Protein AF-A0AA87NTA6-F1 (afdb_monomer)

Solvent-accessible surface area (backbone atoms only — not comparable to full-atom values): 19425 Å² total; per-residue (Å²): 144,85,89,86,82,80,75,85,77,64,74,74,76,73,69,77,68,58,51,73,39,46,35,28,42,82,47,56,78,58,39,45,41,76,38,95,90,41,70,60,67,24,31,75,66,28,27,63,64,88,40,59,86,39,27,17,30,27,53,59,49,90,60,101,44,49,41,44,44,36,43,32,38,84,51,76,46,65,37,34,33,38,37,36,28,56,12,41,68,42,88,90,43,30,64,33,20,23,26,55,28,27,40,36,41,35,30,15,42,88,87,68,48,81,75,51,72,54,75,48,76,50,68,101,52,99,54,72,44,79,49,68,49,99,54,78,42,75,25,18,26,43,36,44,32,34,74,40,66,43,78,46,74,75,42,64,31,40,28,33,7,37,53,46,52,22,41,95,89,42,61,43,43,69,41,85,44,56,48,90,48,77,23,35,36,39,44,43,62,48,101,85,69,46,72,39,34,37,39,37,35,41,89,90,48,77,45,58,25,45,41,47,79,56,89,69,25,43,37,25,33,31,72,48,68,47,100,83,72,46,80,44,78,42,83,43,32,42,40,38,64,56,100,60,32,41,36,39,38,44,81,68,32,41,36,38,40,31,48,62,86,91,41,67,43,34,38,38,38,32,42,79,86,71,51,77,44,77,49,46,46,43,68,53,96,91,35,76,38,31,45,84,53,31,40,46,46,66,54,99,87,39,80,31,34,35,49,51,62,62,85,36,60,62,89,94,43,46,73,56,49,54,53,45,38,41,45,31,29,28,32,34,52,40,64,48,99,82,75,44,71,36,33,36,41,26,63,40,83,74,35,43,67,86,69,135

Foldseek 3Di:
DPDDDPPVPPDPPPVPPQAAWEFQDKDKPAAWDQDPVDRCQQPPVLQQPPDLQGKHKGFQDPDQFSIKIKTATQAKDKFFKKWWQWANLDPVGRQQEWGFQKKKKFAAAPVRDTDDMDMDGDDSDRDIDIDGDPDIGIHRMIMITRRDIDDHPHGRMTITRYMWTHDPRGTHNYDYAHHFDQFKKFFDADPVRHTQWMWTGFDPDIFIFGWDDDPQKIFTWTWDQDPVRDIDIDRAWIWGDDPAWIWIHGHQKIKTFGDDVPDRAKMWIQANVRDIAMKGWDDDPNDTAAIPFWGWDDDPNAGFWIDGDADRHDPDCRVNSVVNCQAAFTKGFDADPVRDTRMMGGNHNRYDHPPD

Nearest PDB structures (foldseek):
  2j1a-assembly1_A  TM=7.977E-01  e=9.518E-07  Clostridium perfringens ATCC 13124
  2v72-assembly1_A  TM=7.921E-01  e=8.283E-05  Clostridium perfringens
  2xqx-assembly2_B  TM=7.133E-01  e=2.109E-04  Streptococcus pneumoniae TIGR4
  3hnm-assembly4_D  TM=6.883E-01  e=1.171E-03  Bacteroides thetaiotaomicron
  4bxs-assembly1_V  TM=4.085E-01  e=4.842E-04  Pseudonaja textilis

InterPro domains:
  IPR057561 NAD glycohydrolase, translocation F5/8 type C domain [NF047619] (33-163)
  IPR057561 NAD glycohydrolase, translocation F5/8 type C domain [PF25302] (29-164)

Organism: NCBI:txid1125700

Mean predicted aligned error: 7.67 Å

Structure (mmCIF, N/CA/C/O backbone):
data_AF-A0AA87NTA6-F1
#
_entry.id   AF-A0AA87NTA6-F1
#
loop_
_atom_site.group_PDB
_atom_site.id
_atom_site.type_symbol
_atom_site.label_atom_id
_atom_site.label_alt_id
_atom_site.label_comp_id
_atom_site.label_asym_id
_atom_site.label_entity_id
_atom_site.label_seq_id
_atom_site.pdbx_PDB_ins_code
_atom_site.Cartn_x
_atom_site.Cartn_y
_atom_site.Cartn_z
_atom_site.occupancy
_atom_site.B_iso_or_equiv
_atom_site.auth_seq_id
_atom_site.auth_comp_id
_atom_site.auth_asym_id
_atom_site.auth_atom_id
_atom_site.pdbx_PDB_model_num
ATOM 1 N N . MET A 1 1 ? -40.635 42.545 -18.315 1.00 42.84 1 MET A N 1
ATOM 2 C CA . MET A 1 1 ? -39.735 42.313 -17.159 1.00 42.84 1 MET A CA 1
ATOM 3 C C . MET A 1 1 ? -39.716 40.833 -16.756 1.00 42.84 1 MET A C 1
ATOM 5 O O . MET A 1 1 ? -40.227 40.465 -15.711 1.00 42.84 1 MET A O 1
ATOM 9 N N . LYS A 1 2 ? -39.154 39.962 -17.600 1.00 46.53 2 LYS A N 1
ATOM 10 C CA . LYS A 1 2 ? -38.925 38.532 -17.319 1.00 46.53 2 LYS A CA 1
ATOM 11 C C . LYS A 1 2 ? -37.712 38.113 -18.143 1.00 46.53 2 LYS A C 1
ATOM 13 O O . LYS A 1 2 ? -37.913 37.745 -19.292 1.00 46.53 2 LYS A O 1
ATOM 18 N N . LYS A 1 3 ? -36.484 38.305 -17.640 1.00 46.84 3 LYS A N 1
ATOM 19 C CA . LYS A 1 3 ? -35.248 37.781 -18.272 1.00 46.84 3 LYS A CA 1
ATOM 20 C C . LYS A 1 3 ? -33.953 38.011 -17.469 1.00 46.84 3 LYS A C 1
ATOM 22 O O . LYS A 1 3 ? -32.895 38.120 -18.070 1.00 46.84 3 LYS A O 1
ATOM 27 N N . LEU A 1 4 ? -34.002 38.087 -16.134 1.00 45.56 4 LEU A N 1
ATOM 28 C CA . LEU A 1 4 ? -32.790 38.382 -15.347 1.00 45.56 4 LEU A CA 1
ATOM 29 C C . LEU A 1 4 ? -32.563 37.506 -14.104 1.00 45.56 4 LEU A C 1
ATOM 31 O O . LEU A 1 4 ? -31.854 37.920 -13.199 1.00 45.56 4 LEU A O 1
ATOM 35 N N . LEU A 1 5 ? -33.139 36.298 -14.049 1.00 44.44 5 LEU A N 1
ATOM 36 C CA . LEU A 1 5 ? -32.991 35.408 -12.884 1.00 44.44 5 LEU A CA 1
ATOM 37 C C . LEU A 1 5 ? -32.515 33.982 -13.218 1.00 44.44 5 LEU A C 1
ATOM 39 O O . LEU A 1 5 ? -32.690 33.082 -12.408 1.00 44.44 5 LEU A O 1
ATOM 43 N N . LEU A 1 6 ? -31.930 33.761 -14.403 1.00 42.09 6 LEU A N 1
ATOM 44 C CA . LEU A 1 6 ? -31.496 32.425 -14.852 1.00 42.09 6 LEU A CA 1
ATOM 45 C C . LEU A 1 6 ? -29.975 32.286 -15.058 1.00 42.09 6 LEU A C 1
ATOM 47 O O . LEU A 1 6 ? -29.532 31.319 -15.660 1.00 42.09 6 LEU A O 1
ATOM 51 N N . TYR A 1 7 ? -29.175 33.234 -14.560 1.00 46.41 7 TYR A N 1
ATOM 52 C CA . TYR A 1 7 ? -27.705 33.179 -14.648 1.00 46.41 7 TYR A CA 1
ATOM 53 C C . TYR A 1 7 ? -26.999 32.935 -13.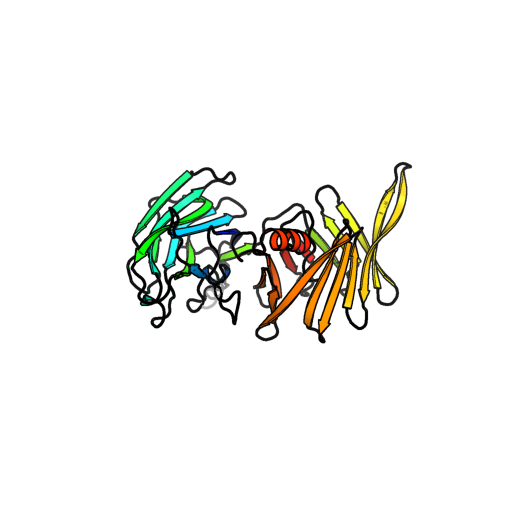303 1.00 46.41 7 TYR A C 1
ATOM 55 O O . TYR A 1 7 ? -25.785 32.789 -13.281 1.00 46.41 7 TYR A O 1
ATOM 63 N N . PHE A 1 8 ? -27.740 32.814 -12.195 1.00 42.91 8 PHE A N 1
ATOM 64 C CA . PHE A 1 8 ? -27.176 32.490 -10.872 1.00 42.91 8 PHE A CA 1
ATOM 65 C C . PHE A 1 8 ? -27.188 30.985 -10.533 1.00 42.91 8 PHE A C 1
ATOM 67 O O . PHE A 1 8 ? -26.777 30.589 -9.450 1.00 42.91 8 PHE A O 1
ATOM 74 N N . LEU A 1 9 ? -27.637 30.150 -11.477 1.00 40.53 9 LEU A N 1
ATOM 75 C CA . LEU A 1 9 ? -27.550 28.683 -11.447 1.00 40.53 9 LEU A CA 1
ATOM 76 C C . LEU A 1 9 ? -26.448 28.159 -12.384 1.00 40.53 9 LEU A C 1
ATOM 78 O O . LEU A 1 9 ? -26.446 26.994 -12.769 1.00 40.53 9 LEU A O 1
ATOM 82 N N . LEU A 1 10 ? -25.488 29.013 -12.750 1.00 43.28 10 LEU A N 1
ATOM 83 C CA . LEU A 1 10 ? -24.183 28.541 -13.190 1.00 43.28 10 LEU A CA 1
ATOM 84 C C . LEU A 1 10 ? -23.419 28.163 -11.930 1.00 43.28 10 LEU A C 1
ATOM 86 O O . LEU A 1 10 ? -22.776 29.000 -11.305 1.00 43.28 10 LEU A O 1
ATOM 90 N N . PHE A 1 11 ? -23.630 26.907 -11.531 1.00 49.03 11 PHE A N 1
ATOM 91 C CA . PHE A 1 11 ? -22.650 26.037 -10.900 1.00 49.03 11 PHE A CA 1
ATOM 92 C C . PHE A 1 11 ? -21.319 26.758 -10.670 1.00 49.03 11 PHE A C 1
ATOM 94 O O . PHE A 1 11 ? -20.488 26.839 -11.570 1.00 49.03 11 PHE A O 1
ATOM 101 N N . SER A 1 12 ? -21.114 27.271 -9.460 1.00 42.03 12 SER A N 1
ATOM 102 C CA . SER A 1 12 ? -19.781 27.186 -8.895 1.00 42.03 12 SER A CA 1
ATOM 103 C C . SER A 1 12 ? -19.667 25.723 -8.491 1.00 42.03 12 SER A C 1
ATOM 105 O O . SER A 1 12 ? -20.249 25.360 -7.462 1.00 42.03 12 SER A O 1
ATOM 107 N N . PRO A 1 13 ? -19.012 24.836 -9.265 1.00 44.84 13 PRO A N 1
ATOM 108 C CA . PRO A 1 13 ? -18.441 23.679 -8.635 1.00 44.84 13 PRO A CA 1
ATOM 109 C C . PRO A 1 13 ? -17.355 24.266 -7.733 1.00 44.84 13 PRO A C 1
ATOM 111 O O . PRO A 1 13 ? -16.182 24.334 -8.088 1.00 44.84 13 PRO A O 1
ATOM 114 N N . PHE A 1 14 ? -17.738 24.665 -6.519 1.00 41.72 14 PHE A N 1
ATOM 115 C CA . PHE A 1 14 ? -16.915 24.278 -5.396 1.00 41.72 14 PHE A CA 1
ATOM 116 C C . PHE A 1 14 ? -16.922 22.756 -5.476 1.00 41.72 14 PHE A C 1
ATOM 118 O O . PHE A 1 14 ? -17.771 22.086 -4.893 1.00 41.72 14 PHE A O 1
ATOM 125 N N . LEU A 1 15 ? -16.041 22.222 -6.327 1.00 46.44 15 LEU A N 1
ATOM 126 C CA . LEU A 1 15 ? -15.442 20.934 -6.108 1.00 46.44 15 LEU A CA 1
ATOM 127 C C . LEU A 1 15 ? -14.931 21.077 -4.684 1.00 46.44 15 LEU A C 1
ATOM 129 O O . LEU A 1 15 ? -13.911 21.716 -4.430 1.00 46.44 15 LEU A O 1
ATOM 133 N N . LEU A 1 16 ? -15.754 20.610 -3.747 1.00 48.72 16 LEU A N 1
ATOM 134 C CA . LEU A 1 16 ? -15.315 20.132 -2.459 1.00 48.72 16 LEU A CA 1
ATOM 135 C C . LEU A 1 16 ? -14.309 19.049 -2.823 1.00 48.72 16 LEU A C 1
ATOM 137 O O . LEU A 1 16 ? -14.655 17.880 -2.952 1.00 48.72 16 LEU A O 1
ATOM 141 N N . TYR A 1 17 ? -13.088 19.472 -3.144 1.00 57.94 17 TYR A N 1
ATOM 142 C CA . TYR A 1 17 ? -11.958 18.582 -3.194 1.00 57.94 17 TYR A CA 1
ATOM 143 C C . TYR A 1 17 ? -11.838 18.130 -1.753 1.00 57.94 17 TYR A C 1
ATOM 145 O O . TYR A 1 17 ? -11.399 18.898 -0.892 1.00 57.94 17 TYR A O 1
ATOM 153 N N . ALA A 1 18 ? -12.356 16.929 -1.489 1.00 62.12 18 ALA A N 1
ATOM 154 C CA . ALA A 1 18 ? -12.082 16.238 -0.251 1.00 62.12 18 ALA A CA 1
ATOM 155 C C . ALA A 1 18 ? -10.572 16.342 -0.044 1.00 62.12 18 ALA A C 1
ATOM 157 O O . ALA A 1 18 ? -9.788 16.113 -0.971 1.00 62.12 18 ALA A O 1
ATOM 158 N N . LYS A 1 19 ? -10.170 16.838 1.125 1.00 88.44 19 LYS A N 1
ATOM 159 C CA . LYS A 1 19 ? -8.749 17.013 1.398 1.00 88.44 19 LYS A CA 1
ATOM 160 C C . LYS A 1 19 ? -8.145 15.621 1.386 1.00 88.44 19 LYS A C 1
ATOM 162 O O . LYS A 1 19 ? -8.584 14.760 2.137 1.00 88.44 19 LYS A O 1
ATOM 167 N N . GLU A 1 20 ? -7.179 15.405 0.510 1.00 91.75 20 GLU A N 1
ATOM 168 C CA . GLU A 1 20 ? -6.470 14.136 0.443 1.00 91.75 20 GLU A CA 1
ATOM 169 C C . GLU A 1 20 ? -5.560 14.020 1.676 1.00 91.75 20 GLU A C 1
ATOM 171 O O . GLU A 1 20 ? -4.833 14.967 2.000 1.00 91.75 20 GLU A O 1
ATOM 176 N N . LEU A 1 21 ? -5.616 12.882 2.370 1.00 93.75 21 LEU A N 1
ATOM 177 C CA . LEU A 1 21 ? -4.675 12.504 3.423 1.00 93.75 21 LEU A CA 1
ATOM 178 C C . LEU A 1 21 ? -3.862 11.319 2.926 1.00 93.75 21 LEU A C 1
ATOM 180 O O . LEU A 1 21 ? -4.400 10.240 2.685 1.00 93.75 21 LEU A O 1
ATOM 184 N N . ARG A 1 22 ? -2.556 11.527 2.763 1.00 92.06 22 ARG A N 1
ATOM 185 C CA . ARG A 1 22 ? -1.655 10.509 2.219 1.00 92.06 22 ARG A CA 1
ATOM 186 C C . ARG A 1 22 ? -1.008 9.720 3.342 1.00 92.06 22 ARG A C 1
ATOM 188 O O . ARG A 1 22 ? -0.220 10.268 4.111 1.00 92.06 22 ARG A O 1
ATOM 195 N N . ILE A 1 23 ? -1.311 8.430 3.399 1.00 90.56 23 ILE A N 1
ATOM 196 C CA . ILE A 1 23 ? -0.618 7.471 4.254 1.00 90.56 23 ILE A CA 1
ATOM 197 C C . ILE A 1 23 ? 0.560 6.897 3.469 1.00 90.56 23 ILE A C 1
ATOM 199 O O . ILE A 1 23 ? 0.370 6.232 2.452 1.00 90.56 23 ILE A O 1
ATOM 203 N N . GLN A 1 24 ? 1.769 7.153 3.961 1.00 86.38 24 GLN A N 1
ATOM 204 C CA . GLN A 1 24 ? 3.025 6.671 3.388 1.00 86.38 24 GLN A CA 1
ATOM 205 C C . GLN A 1 24 ? 3.411 5.282 3.863 1.00 86.38 24 GLN A C 1
ATOM 207 O O . GLN A 1 24 ? 4.004 4.508 3.116 1.00 86.38 24 GLN A O 1
ATOM 212 N N . ASN A 1 25 ? 3.086 4.962 5.110 1.00 83.06 25 ASN A N 1
ATOM 213 C CA . ASN A 1 25 ? 3.411 3.676 5.693 1.00 83.06 25 ASN A CA 1
ATOM 214 C C . ASN A 1 25 ? 2.336 3.284 6.705 1.00 83.06 25 ASN A C 1
ATOM 216 O O . ASN A 1 25 ? 1.893 4.112 7.505 1.00 83.06 25 ASN A O 1
ATOM 220 N N . ILE A 1 26 ? 1.938 2.014 6.658 1.00 85.31 26 ILE A N 1
ATOM 221 C CA . ILE A 1 26 ? 1.099 1.385 7.671 1.00 85.31 26 ILE A CA 1
ATOM 222 C C . ILE A 1 26 ? 1.956 0.326 8.352 1.00 85.31 26 ILE A C 1
ATOM 224 O O . ILE A 1 26 ? 2.328 -0.673 7.733 1.00 85.31 26 ILE A O 1
ATOM 228 N N . ARG A 1 27 ? 2.249 0.538 9.632 1.00 82.38 27 ARG A N 1
ATOM 229 C CA . ARG A 1 27 ? 3.019 -0.390 10.454 1.00 82.38 27 ARG A CA 1
ATOM 230 C C . ARG A 1 27 ? 2.148 -0.966 11.559 1.00 82.38 27 ARG A C 1
ATOM 232 O O . ARG A 1 27 ? 1.301 -0.286 12.125 1.00 82.38 27 ARG A O 1
ATOM 239 N N . PHE A 1 28 ? 2.397 -2.221 11.886 1.00 79.88 28 PHE A N 1
ATOM 240 C CA . PHE A 1 28 ? 1.738 -2.946 12.962 1.00 79.88 28 PHE A CA 1
ATOM 241 C C . PHE A 1 28 ? 2.774 -3.770 13.724 1.00 79.88 28 PHE A C 1
ATOM 243 O O . PHE A 1 28 ? 3.845 -4.070 13.195 1.00 79.88 28 PHE A O 1
ATOM 250 N N . ASP A 1 29 ? 2.484 -4.067 14.986 1.00 74.62 29 ASP A N 1
ATOM 251 C CA . ASP A 1 29 ? 3.328 -4.890 15.856 1.00 74.62 29 ASP A CA 1
ATOM 252 C C . ASP A 1 29 ? 3.042 -6.396 15.733 1.00 74.62 29 ASP A C 1
ATOM 254 O O . ASP A 1 29 ? 3.887 -7.200 16.123 1.00 74.62 29 ASP A O 1
ATOM 258 N N . GLU A 1 30 ? 1.909 -6.771 15.133 1.00 74.06 30 GLU A N 1
ATOM 259 C CA . GLU A 1 30 ? 1.416 -8.151 15.056 1.00 74.06 30 GLU A CA 1
ATOM 260 C C . GLU A 1 30 ? 1.090 -8.610 13.631 1.00 74.06 30 GLU A C 1
ATOM 262 O O . GLU A 1 30 ? 0.676 -7.825 12.779 1.00 74.06 30 GLU A O 1
ATOM 267 N N . THR A 1 31 ? 1.198 -9.918 13.387 1.00 75.50 31 THR A N 1
ATOM 268 C CA . THR A 1 31 ? 0.817 -10.523 12.102 1.00 75.50 31 THR A CA 1
ATOM 269 C C . THR A 1 31 ? -0.668 -10.474 11.859 1.00 75.50 31 THR A C 1
ATOM 271 O O . THR A 1 31 ? -1.415 -10.987 12.679 1.00 75.50 31 THR A O 1
ATOM 274 N N . MET A 1 32 ? -1.094 -9.939 10.709 1.00 85.25 32 MET A N 1
ATOM 275 C CA . MET A 1 32 ? -2.490 -10.045 10.288 1.00 85.25 32 MET A CA 1
ATOM 276 C C . MET A 1 32 ? -2.954 -11.504 10.306 1.00 85.25 32 MET A C 1
ATOM 278 O O . MET A 1 32 ? -2.181 -12.433 10.043 1.00 85.25 32 MET A O 1
ATOM 282 N N . THR A 1 33 ? -4.226 -11.707 10.623 1.00 88.31 33 THR A N 1
AT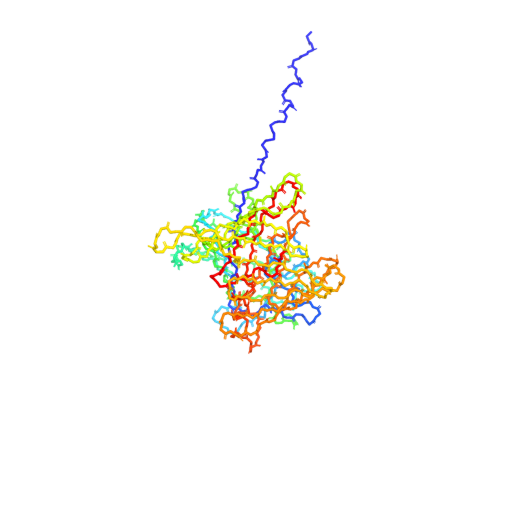OM 283 C CA . THR A 1 33 ? -4.845 -13.028 10.628 1.00 88.31 33 THR A CA 1
ATOM 284 C C . THR A 1 33 ? -4.696 -13.668 9.248 1.00 88.31 33 THR A C 1
ATOM 286 O O . THR A 1 33 ? -5.008 -13.063 8.227 1.00 88.31 33 THR A O 1
ATOM 289 N N . TYR A 1 34 ? -4.220 -14.913 9.206 1.00 84.44 34 TYR A N 1
ATOM 290 C CA . TYR A 1 34 ? -3.994 -15.636 7.956 1.00 84.44 34 TYR A CA 1
ATOM 291 C C . TYR A 1 34 ? -5.228 -16.461 7.558 1.00 84.44 34 TYR A C 1
ATOM 293 O O . TYR A 1 34 ? -5.643 -17.359 8.294 1.00 84.44 34 TYR A O 1
ATOM 301 N N . ASP A 1 35 ? -5.784 -16.211 6.368 1.00 86.12 35 ASP A N 1
ATOM 302 C CA . ASP A 1 35 ? -6.764 -17.098 5.728 1.00 86.12 35 ASP A CA 1
ATOM 303 C C . ASP A 1 35 ? -6.072 -17.913 4.626 1.00 86.12 35 ASP A C 1
ATOM 305 O O . ASP A 1 35 ? -5.481 -17.385 3.688 1.00 86.12 35 ASP A O 1
ATOM 309 N N . LYS A 1 36 ? -6.159 -19.241 4.736 1.00 84.88 36 LYS A N 1
ATOM 310 C CA . LYS A 1 36 ? -5.544 -20.188 3.793 1.00 84.88 36 LYS A CA 1
ATOM 311 C C . LYS A 1 36 ? -6.065 -20.068 2.357 1.00 84.88 36 LYS A C 1
ATOM 313 O O . LYS A 1 36 ? -5.399 -20.539 1.441 1.00 84.88 36 LYS A O 1
ATOM 318 N N . ASN A 1 37 ? -7.273 -19.535 2.171 1.00 86.50 37 ASN A N 1
ATOM 319 C CA . ASN A 1 37 ? -7.892 -19.392 0.853 1.00 86.50 37 ASN A CA 1
ATOM 320 C C . ASN A 1 37 ? -7.638 -18.009 0.247 1.00 86.50 37 ASN A C 1
ATOM 322 O O . ASN A 1 37 ? -7.736 -17.856 -0.966 1.00 86.50 37 ASN A O 1
ATOM 326 N N . ASP A 1 38 ? -7.349 -17.015 1.086 1.00 85.62 38 ASP A N 1
ATOM 327 C CA . ASP A 1 38 ? -7.099 -15.635 0.686 1.00 85.62 38 ASP A CA 1
ATOM 328 C C . ASP A 1 38 ? -6.182 -14.992 1.736 1.00 85.62 38 ASP A C 1
ATOM 330 O O . ASP A 1 38 ? -6.634 -14.465 2.752 1.00 85.62 38 ASP A O 1
ATOM 334 N N . LYS A 1 39 ? -4.867 -15.076 1.497 1.00 82.81 39 LYS A N 1
ATOM 335 C CA . LYS A 1 39 ? -3.811 -14.635 2.426 1.00 82.81 39 LYS A CA 1
ATOM 336 C C . LYS A 1 39 ? -3.985 -13.189 2.897 1.00 82.81 39 LYS A C 1
ATOM 338 O O . LYS A 1 39 ? -3.514 -12.846 3.976 1.00 82.81 39 LYS A O 1
ATOM 343 N N . PHE A 1 40 ? -4.659 -12.381 2.091 1.00 87.19 40 PHE A N 1
ATOM 344 C CA . PHE A 1 40 ? -4.819 -10.950 2.270 1.00 87.19 40 PHE A CA 1
ATOM 345 C C . PHE A 1 40 ? -6.264 -10.536 2.547 1.00 87.19 40 PHE A C 1
ATOM 347 O O . PHE A 1 40 ? -6.593 -9.354 2.597 1.00 87.19 40 PHE A O 1
ATOM 354 N N . ARG A 1 41 ? -7.137 -11.506 2.831 1.00 90.12 41 ARG A N 1
ATOM 355 C CA . ARG A 1 41 ? -8.519 -11.256 3.248 1.00 90.12 41 ARG A CA 1
ATOM 356 C C . ARG A 1 41 ? -8.631 -10.227 4.370 1.00 90.12 41 ARG A C 1
ATOM 358 O O . ARG A 1 41 ? -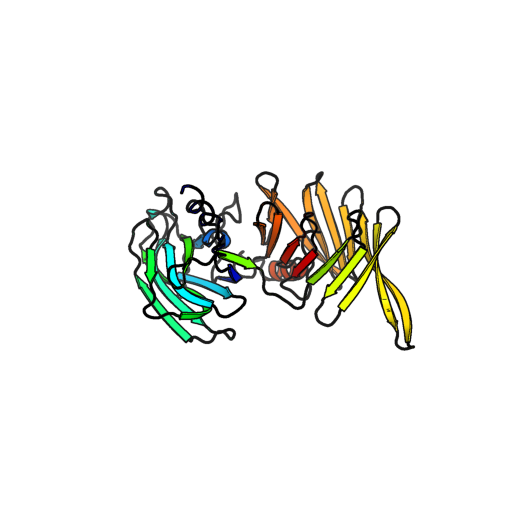9.607 -9.484 4.407 1.00 90.12 41 ARG A O 1
ATOM 365 N N . TYR A 1 42 ? -7.661 -10.224 5.280 1.00 91.88 42 TYR A N 1
ATOM 366 C CA . TYR A 1 42 ? -7.622 -9.373 6.465 1.00 91.88 42 TYR A CA 1
ATOM 367 C C . TYR A 1 42 ? -6.575 -8.261 6.361 1.00 91.88 42 TYR A C 1
ATOM 369 O O . TYR A 1 42 ? -5.986 -7.878 7.368 1.00 91.88 42 TYR A O 1
ATOM 377 N N . SER A 1 43 ? -6.333 -7.772 5.142 1.00 89.88 43 SER A N 1
ATOM 378 C CA . SER A 1 43 ? -5.375 -6.710 4.841 1.00 89.88 43 SER A CA 1
ATOM 379 C C . SER A 1 43 ? -5.617 -5.432 5.653 1.00 89.88 43 SER A C 1
ATOM 381 O O . SER A 1 43 ? -6.772 -5.048 5.857 1.00 89.88 43 SER A O 1
ATOM 383 N N . PRO A 1 44 ? -4.564 -4.706 6.082 1.00 88.94 44 PRO A N 1
ATOM 384 C CA . PRO A 1 44 ? -4.718 -3.383 6.695 1.00 88.94 44 PRO A CA 1
ATOM 385 C C . PRO A 1 44 ? -5.321 -2.341 5.746 1.00 88.94 44 PRO A C 1
ATOM 387 O O . PRO A 1 44 ? -5.820 -1.320 6.212 1.00 88.94 44 PRO A O 1
ATOM 390 N N . LEU A 1 45 ? -5.307 -2.589 4.432 1.00 90.50 45 LEU A N 1
ATOM 391 C CA . LEU A 1 45 ? -5.938 -1.700 3.454 1.00 90.50 45 LEU A CA 1
ATOM 392 C C . LEU A 1 45 ? -7.463 -1.669 3.618 1.00 90.50 45 LEU A C 1
ATOM 394 O O . LEU A 1 45 ? -8.075 -0.641 3.344 1.00 90.50 45 LEU A O 1
ATOM 398 N N . ASN A 1 46 ? -8.051 -2.746 4.151 1.00 93.75 46 ASN A N 1
ATOM 399 C CA . ASN A 1 46 ? -9.483 -2.837 4.435 1.00 93.75 46 ASN A CA 1
ATOM 400 C C . ASN A 1 46 ? -9.953 -1.811 5.476 1.00 93.75 46 ASN A C 1
ATOM 402 O O . ASN A 1 46 ? -11.140 -1.575 5.579 1.00 93.75 46 ASN A O 1
ATOM 406 N N . ILE A 1 47 ? -9.054 -1.203 6.262 1.00 94.62 47 ILE A N 1
ATOM 407 C CA . ILE A 1 47 ? -9.431 -0.161 7.235 1.00 94.62 47 ILE A CA 1
ATOM 408 C C . ILE A 1 47 ? -9.915 1.114 6.525 1.00 94.62 47 ILE A C 1
ATOM 410 O O . ILE A 1 47 ? -10.653 1.896 7.119 1.00 94.62 47 ILE A O 1
ATOM 414 N N . PHE A 1 48 ? -9.463 1.345 5.290 1.00 94.19 48 PHE A N 1
ATOM 415 C CA . PHE A 1 48 ? -9.653 2.601 4.562 1.00 94.19 48 PHE A CA 1
ATOM 416 C C . PHE A 1 48 ? -10.355 2.408 3.211 1.00 94.19 48 PHE A C 1
ATOM 418 O O . PHE A 1 48 ? -10.359 3.326 2.389 1.00 94.19 48 PHE A O 1
ATOM 425 N N . ASP A 1 49 ? -10.912 1.226 2.934 1.00 92.50 49 ASP A N 1
ATOM 426 C CA . ASP A 1 49 ? -11.474 0.913 1.619 1.00 92.50 49 ASP A CA 1
ATOM 427 C C . ASP A 1 49 ? -12.965 1.269 1.480 1.00 92.50 49 ASP A C 1
ATOM 429 O O . ASP A 1 49 ? -13.527 1.117 0.387 1.00 92.50 49 ASP A O 1
ATOM 433 N N . LYS A 1 50 ? -13.574 1.826 2.542 1.00 93.44 50 LYS A N 1
ATOM 434 C CA . LYS A 1 50 ? -14.965 2.305 2.593 1.00 93.44 50 LYS A CA 1
ATOM 435 C C . LYS A 1 50 ? -15.976 1.176 2.349 1.00 93.44 50 LYS A C 1
ATOM 437 O O . LYS A 1 50 ? -17.075 1.423 1.837 1.00 93.44 50 LYS A O 1
ATOM 442 N N . LYS A 1 51 ? -15.623 -0.063 2.700 1.00 94.75 51 LYS A N 1
ATOM 443 C CA . LYS A 1 51 ? -16.455 -1.263 2.604 1.00 94.75 51 LYS A CA 1
ATOM 444 C C . LYS A 1 51 ? -16.573 -1.943 3.966 1.00 94.75 51 LYS A C 1
ATOM 446 O O . LYS A 1 51 ? -15.791 -2.787 4.375 1.00 94.75 51 LYS A O 1
ATOM 451 N N . ILE A 1 52 ? -17.699 -1.684 4.621 1.00 93.75 52 ILE A N 1
ATOM 452 C CA . ILE A 1 52 ? -17.985 -2.206 5.963 1.00 93.75 52 ILE A CA 1
ATOM 453 C C . ILE A 1 52 ? -18.037 -3.749 6.071 1.00 93.75 52 ILE A C 1
ATOM 455 O O . ILE A 1 52 ? -18.087 -4.288 7.176 1.00 93.75 52 ILE A O 1
ATOM 459 N N . ASP A 1 53 ? -18.094 -4.470 4.945 1.00 89.81 53 ASP A N 1
ATOM 460 C CA . ASP A 1 53 ? -18.086 -5.934 4.882 1.00 89.81 53 ASP A CA 1
ATOM 461 C C . ASP A 1 53 ? -16.679 -6.548 4.736 1.00 89.81 53 ASP A C 1
ATOM 463 O O . ASP A 1 53 ? -16.524 -7.767 4.908 1.00 89.81 53 ASP A O 1
ATOM 467 N N . THR A 1 54 ? -15.656 -5.725 4.494 1.00 94.94 54 THR A N 1
ATOM 468 C CA . THR A 1 54 ? -14.242 -6.067 4.671 1.00 94.94 54 THR A CA 1
ATOM 469 C C . THR A 1 54 ? -13.757 -5.693 6.068 1.00 94.94 54 THR A C 1
ATOM 471 O O . THR A 1 54 ? -14.423 -5.001 6.835 1.00 94.94 54 THR A O 1
ATOM 474 N N . VAL A 1 55 ? -12.629 -6.276 6.476 1.00 95.75 55 VAL A N 1
ATOM 475 C CA . VAL A 1 55 ? -12.120 -6.096 7.836 1.00 95.75 55 VAL A CA 1
ATOM 476 C C . VAL A 1 55 ? -10.621 -6.320 7.880 1.00 95.75 55 VAL A C 1
ATOM 478 O O . VAL A 1 55 ? -10.108 -7.236 7.239 1.00 95.75 55 VAL A O 1
ATOM 481 N N . TYR A 1 56 ? -9.920 -5.514 8.664 1.00 94.25 56 TYR A N 1
ATOM 482 C CA . TYR A 1 56 ? -8.580 -5.835 9.125 1.00 94.25 56 TYR A CA 1
ATOM 483 C C . TYR A 1 56 ? -8.665 -6.644 10.416 1.00 94.25 56 TYR A C 1
ATOM 485 O O . TYR A 1 56 ? -9.393 -6.274 11.343 1.00 94.25 56 TYR A O 1
ATOM 493 N N . ALA A 1 57 ? -7.919 -7.742 10.489 1.00 93.25 57 ALA A N 1
ATOM 494 C CA . ALA A 1 57 ? -7.905 -8.613 11.654 1.00 93.25 57 ALA A CA 1
ATOM 495 C C . ALA A 1 57 ? -6.478 -8.998 12.033 1.00 93.25 57 ALA A C 1
ATOM 497 O O . ALA A 1 57 ? -5.648 -9.293 11.173 1.00 93.25 57 ALA A O 1
ATOM 498 N N . VAL A 1 58 ? -6.223 -9.017 13.337 1.00 89.62 58 VAL A N 1
ATOM 499 C CA . VAL A 1 58 ? -4.987 -9.521 13.939 1.00 89.62 58 VAL A CA 1
ATOM 500 C C . VAL A 1 58 ? -5.334 -10.478 15.069 1.00 89.62 58 VAL A C 1
ATOM 502 O O . VAL A 1 58 ? -6.300 -10.230 15.792 1.00 89.62 58 VAL A O 1
ATOM 505 N N . PRO A 1 59 ? -4.556 -11.544 15.292 1.00 88.44 59 PRO A N 1
ATOM 506 C CA . PRO A 1 59 ? -4.682 -12.326 16.499 1.00 88.44 59 PRO A CA 1
ATOM 507 C C . PRO A 1 59 ? -4.331 -11.438 17.694 1.00 88.44 59 PRO A C 1
ATOM 509 O O . PRO A 1 59 ? -3.392 -10.645 17.660 1.00 88.44 59 PRO A O 1
ATOM 512 N N . LYS A 1 60 ? -5.078 -11.597 18.780 1.00 87.19 60 LYS A N 1
ATOM 513 C CA . LYS A 1 60 ? -4.786 -10.943 20.044 1.00 87.19 60 LYS A CA 1
ATOM 514 C C . LYS A 1 60 ? -3.382 -11.334 20.506 1.00 87.19 60 LYS A C 1
ATOM 516 O O . LYS A 1 60 ? -3.102 -12.522 20.701 1.00 87.19 60 LYS A O 1
ATOM 521 N N . SER A 1 61 ? -2.552 -10.318 20.723 1.00 74.69 61 SER A N 1
ATOM 522 C CA . SER A 1 61 ? -1.207 -10.453 21.272 1.00 74.69 61 SER A CA 1
ATOM 523 C C . SER A 1 61 ? -1.222 -10.783 22.767 1.00 74.69 61 SER A C 1
ATOM 525 O O . SER A 1 61 ? -2.167 -10.469 23.490 1.00 74.69 61 SER A O 1
ATOM 527 N N . ALA A 1 62 ? -0.138 -11.387 23.255 1.00 60.28 62 ALA A N 1
ATOM 528 C CA . ALA A 1 62 ? 0.133 -11.525 24.688 1.00 60.28 62 ALA A CA 1
ATOM 529 C C . ALA A 1 62 ? 1.011 -10.380 25.247 1.00 60.28 62 ALA A C 1
ATOM 531 O O . ALA A 1 62 ? 1.496 -10.484 26.375 1.00 60.28 62 ALA A O 1
ATOM 532 N N . THR A 1 63 ? 1.281 -9.329 24.462 1.00 61.84 63 THR A N 1
ATOM 533 C CA . THR A 1 63 ? 2.178 -8.227 24.851 1.00 61.84 63 THR A CA 1
ATOM 534 C C . THR A 1 63 ? 1.482 -7.153 25.709 1.00 61.84 63 THR A C 1
ATOM 536 O O . THR A 1 63 ? 0.341 -7.303 26.136 1.00 61.84 63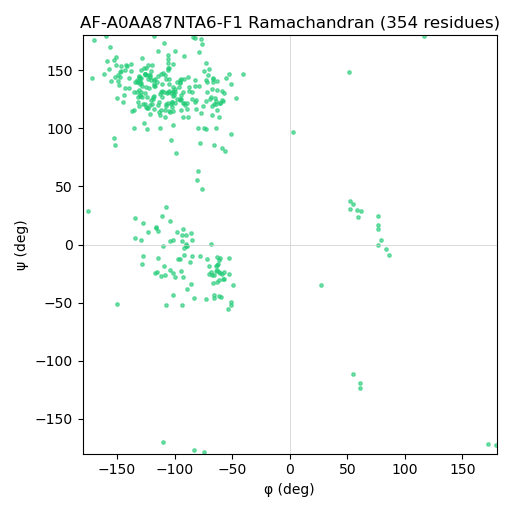 THR A O 1
ATOM 539 N N . PHE A 1 64 ? 2.207 -6.074 26.046 1.00 56.50 64 PHE A N 1
ATOM 540 C CA . PHE A 1 64 ? 1.719 -4.978 26.905 1.00 56.50 64 PHE A CA 1
ATOM 541 C C . PHE A 1 64 ? 0.547 -4.196 26.285 1.00 56.50 64 PHE A C 1
ATOM 543 O O . PHE A 1 64 ? -0.215 -3.543 26.999 1.00 56.50 64 PHE A O 1
ATOM 550 N N . TYR A 1 65 ? 0.425 -4.249 24.961 1.00 61.94 65 TYR A N 1
ATOM 551 C CA . TYR A 1 65 ? -0.694 -3.729 24.191 1.00 61.94 65 TYR A CA 1
ATOM 552 C C . TYR A 1 65 ? -1.331 -4.906 23.472 1.00 61.94 65 TYR A C 1
ATOM 554 O O . TYR A 1 65 ? -0.618 -5.750 22.942 1.00 61.94 65 TYR A O 1
ATOM 562 N N . ASP A 1 66 ? -2.659 -4.967 23.428 1.00 64.75 66 ASP A N 1
ATOM 563 C CA . ASP A 1 66 ? -3.307 -6.056 22.695 1.00 64.75 66 ASP A CA 1
ATOM 564 C C . ASP A 1 66 ? -3.070 -5.918 21.172 1.00 64.75 66 ASP A C 1
ATOM 566 O O . ASP A 1 66 ? -3.160 -6.918 20.461 1.00 64.75 66 ASP A O 1
ATOM 570 N N . TYR A 1 67 ? -2.783 -4.690 20.693 1.00 75.81 67 TYR A N 1
ATOM 571 C CA . TYR A 1 67 ? -2.522 -4.327 19.290 1.00 75.81 67 TYR A CA 1
ATOM 572 C C . TYR A 1 67 ? -2.036 -2.866 19.135 1.00 75.81 67 TYR A C 1
ATOM 574 O O . TYR A 1 67 ? -2.564 -1.973 19.814 1.00 75.81 67 TYR A O 1
ATOM 582 N N . THR A 1 68 ? -1.111 -2.608 18.199 1.00 82.50 68 THR A N 1
ATOM 583 C CA . THR A 1 68 ? -0.699 -1.262 17.756 1.00 82.50 68 THR A CA 1
ATOM 584 C C . THR A 1 68 ? -0.764 -1.111 16.231 1.00 82.50 68 THR A C 1
ATOM 586 O O . THR A 1 68 ? -0.105 -1.843 15.498 1.00 82.50 68 THR A O 1
ATOM 589 N N . LEU A 1 69 ? -1.468 -0.080 15.756 1.00 88.94 69 LEU A N 1
ATOM 590 C CA . LEU A 1 69 ? -1.432 0.406 14.372 1.00 88.94 69 LEU A CA 1
ATOM 591 C C . LEU A 1 69 ? -0.726 1.751 14.320 1.00 88.94 69 LEU A C 1
ATOM 593 O O . LEU A 1 69 ? -1.072 2.663 15.068 1.00 88.94 69 LEU A O 1
ATOM 597 N N . ILE A 1 70 ? 0.224 1.894 13.411 1.00 90.56 70 ILE A N 1
ATOM 598 C CA . ILE A 1 70 ? 0.972 3.122 13.190 1.00 90.56 70 ILE A CA 1
ATOM 599 C C . ILE A 1 70 ? 0.730 3.570 11.756 1.00 90.56 70 ILE A C 1
ATOM 601 O O . ILE A 1 70 ? 1.042 2.852 10.808 1.00 90.56 70 ILE A O 1
ATOM 605 N N . LEU A 1 71 ? 0.188 4.773 11.616 1.00 93.00 71 LEU A N 1
ATOM 606 C CA . LEU A 1 71 ? -0.010 5.438 10.338 1.00 93.00 71 LEU A CA 1
ATOM 607 C C . LEU A 1 71 ? 1.031 6.545 10.217 1.00 93.00 71 LEU A C 1
ATOM 609 O O . LEU A 1 71 ? 1.070 7.435 11.068 1.00 93.00 71 LEU A O 1
ATOM 613 N N . HIS A 1 72 ? 1.857 6.490 9.177 1.00 91.62 72 HIS A N 1
ATOM 614 C CA . HIS A 1 72 ? 2.788 7.559 8.820 1.00 91.62 72 HIS A CA 1
ATOM 615 C C . HIS A 1 72 ? 2.218 8.361 7.657 1.00 91.62 72 HIS A C 1
ATOM 617 O O . HIS A 1 72 ? 1.803 7.780 6.654 1.00 91.62 72 HIS A O 1
ATOM 623 N N . PHE A 1 73 ? 2.225 9.683 7.777 1.00 93.06 73 PHE A N 1
ATOM 624 C CA . PHE A 1 73 ? 1.734 10.593 6.752 1.00 93.06 73 PHE A CA 1
ATOM 625 C C . PHE A 1 73 ? 2.876 11.297 6.022 1.00 93.06 73 PHE A C 1
ATOM 627 O O . PHE A 1 73 ? 3.978 11.417 6.552 1.00 93.06 73 PHE A O 1
ATOM 634 N N . ASP A 1 74 ? 2.592 11.819 4.828 1.00 89.44 74 ASP A N 1
ATOM 635 C CA . ASP A 1 74 ? 3.571 12.558 4.015 1.00 89.44 74 ASP A CA 1
ATOM 636 C C . ASP A 1 74 ? 3.965 13.928 4.569 1.00 89.44 74 ASP A C 1
ATOM 638 O O . ASP A 1 74 ? 4.982 14.499 4.178 1.00 89.44 74 ASP A O 1
ATOM 642 N N . LYS A 1 75 ? 3.151 14.464 5.472 1.00 91.69 75 LYS A N 1
ATOM 643 C CA . LYS A 1 75 ? 3.356 15.736 6.159 1.00 91.69 75 LYS A CA 1
ATOM 644 C C . LYS A 1 75 ? 2.518 15.770 7.429 1.00 91.69 75 LYS A C 1
ATOM 646 O O . LYS A 1 75 ? 1.743 14.859 7.712 1.00 91.69 75 LYS A O 1
ATOM 651 N N . GLU A 1 76 ? 2.613 16.868 8.167 1.00 95.00 76 GLU A N 1
ATOM 652 C CA . GLU A 1 76 ? 1.702 17.109 9.279 1.00 95.00 76 GLU A CA 1
ATOM 653 C C . GLU A 1 76 ? 0.277 17.391 8.790 1.00 95.00 76 GLU A C 1
ATOM 655 O O . GLU A 1 76 ? 0.037 18.348 8.047 1.00 95.00 76 GLU A O 1
ATOM 660 N N . TYR A 1 77 ? -0.678 16.611 9.292 1.00 96.50 77 TYR A N 1
ATOM 661 C CA . TYR A 1 77 ? -2.108 16.866 9.143 1.00 96.50 77 TYR A CA 1
ATOM 662 C C . TYR A 1 77 ? -2.701 17.364 10.454 1.00 96.50 77 TYR A C 1
ATOM 664 O O . TYR A 1 77 ? -2.171 17.114 11.538 1.00 96.50 77 TYR A O 1
ATOM 672 N N . GLU A 1 78 ? -3.821 18.070 10.339 1.00 96.44 78 GLU A N 1
ATOM 673 C CA . GLU A 1 78 ? -4.658 18.440 11.472 1.00 96.44 78 GLU A CA 1
ATOM 674 C C . GLU A 1 78 ? -5.908 17.570 11.494 1.00 96.44 78 GLU A C 1
ATOM 676 O O . GLU A 1 78 ? -6.523 17.367 10.454 1.00 96.44 78 GLU A O 1
ATOM 681 N N . PHE A 1 79 ? -6.321 17.112 12.667 1.00 95.06 79 PHE A N 1
ATOM 682 C CA . PHE A 1 79 ? -7.526 16.300 12.827 1.00 95.06 79 PHE A CA 1
ATOM 683 C C . PHE A 1 79 ? -8.178 16.582 14.182 1.00 95.06 79 PHE A C 1
ATOM 685 O O . PHE A 1 79 ? -7.511 16.943 15.157 1.00 95.06 79 PHE A O 1
ATOM 692 N N . ASP A 1 80 ? -9.500 16.478 14.240 1.00 97.44 80 ASP A N 1
ATOM 693 C CA . ASP A 1 80 ? -10.296 16.740 15.445 1.00 97.44 80 ASP A CA 1
ATOM 694 C C . ASP A 1 80 ? -11.248 15.594 15.815 1.00 97.44 80 ASP A C 1
ATOM 696 O O . ASP A 1 80 ? -11.775 15.577 16.929 1.00 97.44 80 ASP A O 1
ATOM 700 N N . GLU A 1 81 ? -11.412 14.611 14.933 1.00 98.25 81 GLU A N 1
ATOM 701 C CA . GLU A 1 81 ? -12.248 13.436 15.150 1.00 98.25 81 GLU A CA 1
ATOM 702 C C . GLU A 1 81 ? -11.709 12.248 14.338 1.00 98.25 81 GLU A C 1
ATOM 704 O O . GLU A 1 81 ? -11.196 12.408 13.228 1.00 98.25 81 GLU A O 1
ATOM 709 N N . ILE A 1 82 ? -11.824 11.051 14.912 1.00 98.19 82 ILE A N 1
ATOM 710 C CA . ILE A 1 82 ? -11.703 9.779 14.193 1.00 98.19 82 ILE A CA 1
ATOM 711 C C . ILE A 1 82 ? -13.037 9.051 14.327 1.00 98.19 82 ILE A C 1
ATOM 713 O O . ILE A 1 82 ? -13.531 8.876 15.440 1.00 98.19 82 ILE A O 1
ATOM 717 N N . ASP A 1 83 ? -13.617 8.617 13.213 1.00 98.00 83 ASP A N 1
ATOM 718 C CA . ASP A 1 83 ? -14.755 7.697 13.214 1.00 98.00 83 ASP A CA 1
ATOM 719 C C . ASP A 1 83 ? -14.220 6.276 13.034 1.00 98.00 83 ASP A C 1
ATOM 721 O O . ASP A 1 83 ? -13.459 6.020 12.103 1.00 98.00 83 ASP A O 1
ATOM 725 N N . ILE A 1 84 ? -14.552 5.364 13.949 1.00 97.62 84 ILE A N 1
ATOM 726 C CA . ILE A 1 84 ? -14.025 3.997 13.931 1.00 97.62 84 ILE A CA 1
ATOM 727 C C . ILE A 1 84 ? -15.136 2.959 14.045 1.00 97.62 84 ILE A C 1
ATOM 729 O O . ILE A 1 84 ? -15.970 2.979 14.955 1.00 97.62 84 ILE A O 1
ATOM 733 N N . SER A 1 85 ? -15.076 1.978 13.152 1.00 97.50 85 SER A N 1
ATOM 734 C CA . SER A 1 85 ? -15.888 0.768 13.178 1.00 97.50 85 SER A CA 1
ATOM 735 C C . SER A 1 85 ? -15.076 -0.384 13.777 1.00 97.50 85 SER A C 1
ATOM 737 O O . SER A 1 85 ? -14.529 -1.235 13.077 1.00 97.50 85 SER A O 1
ATOM 739 N N . GLY A 1 86 ? -14.974 -0.396 15.111 1.00 95.00 86 GLY A N 1
ATOM 740 C CA . GLY A 1 86 ? -14.240 -1.415 15.869 1.00 95.00 86 GLY A CA 1
ATOM 741 C C . GLY A 1 86 ? -14.987 -2.754 15.954 1.00 95.00 86 GLY A C 1
ATOM 742 O O . GLY A 1 86 ? -16.074 -2.834 16.526 1.00 95.00 86 GLY A O 1
ATOM 743 N N . GLY A 1 87 ? -14.382 -3.821 15.434 1.00 94.50 87 GLY A N 1
ATOM 744 C CA . GLY A 1 87 ? -14.951 -5.168 15.329 1.00 94.50 87 GLY A CA 1
ATOM 745 C C . GLY A 1 87 ? -15.107 -5.629 13.877 1.00 94.50 87 GLY A C 1
ATOM 746 O O . GLY A 1 87 ? -14.784 -4.895 12.951 1.00 94.50 87 GLY A O 1
ATOM 747 N N . TYR A 1 88 ? -15.600 -6.856 13.681 1.00 96.12 88 TYR A N 1
ATOM 748 C CA . TY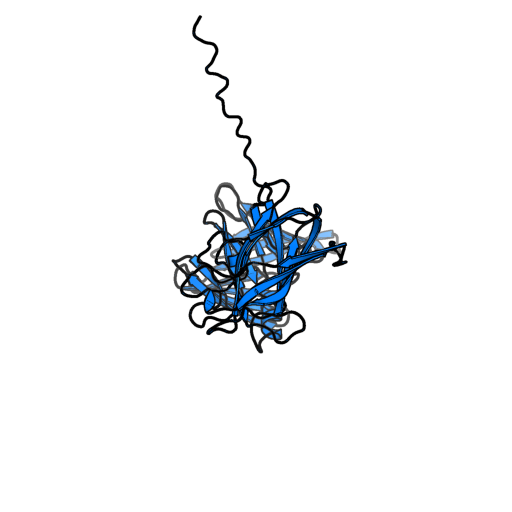R A 1 88 ? -16.022 -7.368 12.369 1.00 96.12 88 TYR A CA 1
ATOM 749 C C . TYR A 1 88 ? -17.495 -6.994 12.178 1.00 96.12 88 TYR A C 1
ATOM 751 O O . TYR A 1 88 ? -18.348 -7.556 12.870 1.00 96.12 88 TYR A O 1
ATOM 759 N N . PHE A 1 89 ? -17.804 -6.060 11.275 1.00 95.00 89 PHE A N 1
ATOM 760 C CA . PHE A 1 89 ? -19.146 -5.486 11.074 1.00 95.00 89 PHE A CA 1
ATOM 761 C C . PHE A 1 89 ? -20.127 -6.404 10.320 1.00 95.00 89 PHE A C 1
ATOM 763 O O . PHE A 1 89 ? -20.884 -6.016 9.436 1.00 95.00 89 PHE A O 1
ATOM 770 N N . ASP A 1 90 ? -20.174 -7.658 10.752 1.00 95.31 90 ASP A N 1
ATOM 771 C CA . ASP A 1 90 ? -21.150 -8.656 10.353 1.00 95.31 90 ASP A CA 1
ATOM 772 C C . ASP A 1 90 ? -21.683 -9.316 11.624 1.00 95.31 90 ASP A C 1
ATOM 774 O O . ASP A 1 90 ? -20.917 -9.826 12.445 1.00 95.31 90 ASP A O 1
ATOM 778 N N . SER A 1 91 ? -23.003 -9.344 11.799 1.00 94.75 91 SER A N 1
ATOM 779 C CA . SER A 1 91 ? -23.635 -9.869 13.016 1.00 94.75 91 SER A CA 1
ATOM 780 C C . SER A 1 91 ? -23.278 -11.332 13.309 1.00 94.75 91 SER A C 1
ATOM 782 O O . SER A 1 91 ? -23.275 -11.745 14.471 1.00 94.75 91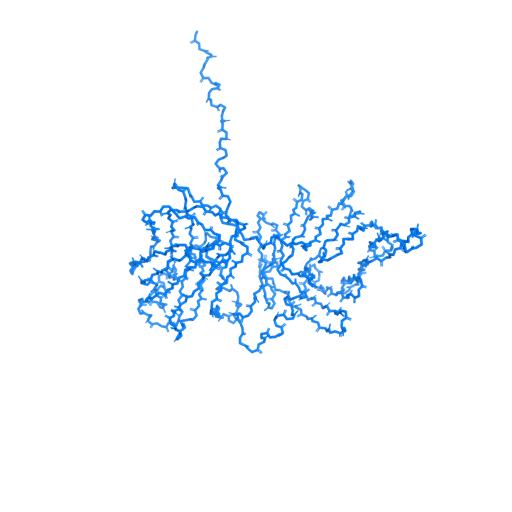 SER A O 1
ATOM 784 N N . ARG A 1 92 ? -22.913 -12.115 12.283 1.00 96.00 92 ARG A N 1
ATOM 785 C CA . ARG A 1 92 ? -22.458 -13.509 12.411 1.00 96.00 92 ARG A CA 1
ATOM 786 C C . ARG A 1 92 ? -21.079 -13.617 13.059 1.00 96.00 92 ARG A C 1
ATOM 788 O O . ARG A 1 92 ? -20.772 -14.666 13.636 1.00 96.00 92 ARG A O 1
ATOM 795 N N . TRP A 1 93 ? -20.264 -12.567 12.949 1.00 96.12 93 TRP A N 1
ATOM 796 C CA . TRP A 1 93 ? -18.849 -12.543 13.325 1.00 96.12 93 TRP A CA 1
ATOM 797 C C . TRP A 1 93 ? -18.535 -11.555 14.455 1.00 96.12 93 TRP A C 1
ATOM 799 O O . TRP A 1 93 ? -17.599 -11.797 15.212 1.00 96.12 93 TRP A O 1
ATOM 809 N N . TYR A 1 94 ? -19.334 -10.504 14.652 1.00 96.50 94 TYR A N 1
ATOM 810 C CA . TYR A 1 94 ? -19.045 -9.414 15.589 1.00 96.50 94 TYR A CA 1
ATOM 811 C C . TYR A 1 94 ? -18.747 -9.898 17.018 1.00 96.50 94 TYR A C 1
ATOM 813 O O . TYR A 1 94 ? -17.673 -9.649 17.556 1.00 96.50 94 TYR A O 1
ATOM 821 N N . LYS A 1 95 ? -19.661 -10.667 17.630 1.00 97.38 95 LYS A N 1
ATOM 822 C CA . LYS A 1 95 ? -19.475 -11.223 18.989 1.00 97.38 95 LYS A CA 1
ATOM 823 C C . LYS A 1 95 ? -18.547 -12.448 19.026 1.00 97.38 95 LYS A C 1
ATOM 825 O O . LYS A 1 95 ? -18.202 -12.920 20.111 1.00 97.38 95 LYS A O 1
ATOM 830 N N . LYS A 1 96 ? -18.173 -12.998 17.866 1.00 97.62 96 LYS A N 1
ATOM 831 C CA . LYS A 1 96 ? -17.238 -14.128 17.752 1.00 97.62 96 LYS A CA 1
ATOM 832 C C . LYS A 1 96 ? -15.778 -13.699 17.750 1.00 97.62 96 LYS A C 1
ATOM 834 O O . LYS A 1 96 ? -14.939 -14.577 17.854 1.00 97.62 96 LYS A O 1
ATOM 839 N N . ASN A 1 97 ? -15.495 -12.405 17.649 1.00 96.62 97 ASN A N 1
ATOM 840 C CA . ASN A 1 97 ? -14.156 -11.832 17.724 1.00 96.62 97 ASN A CA 1
ATOM 841 C C . ASN A 1 97 ? -14.032 -10.944 18.973 1.00 96.62 97 ASN A C 1
ATOM 843 O O . ASN A 1 97 ? -15.035 -10.584 19.609 1.00 96.62 97 ASN A O 1
ATOM 847 N N . TYR A 1 98 ? -12.804 -10.580 19.336 1.00 95.88 98 TYR A N 1
ATOM 848 C CA . TYR A 1 98 ? -12.577 -9.520 20.309 1.00 95.88 98 TYR A CA 1
ATOM 849 C C . TYR A 1 98 ? -13.040 -8.185 19.726 1.00 95.88 98 TYR A C 1
ATOM 851 O O . TYR A 1 98 ? -12.845 -7.886 18.548 1.00 95.88 98 TYR A O 1
ATOM 859 N N . ARG A 1 99 ? -13.672 -7.371 20.572 1.00 95.12 99 ARG A N 1
ATOM 860 C CA . ARG A 1 99 ? -14.139 -6.031 20.195 1.00 95.12 99 ARG A CA 1
ATOM 861 C C . ARG A 1 99 ? -13.399 -5.014 21.038 1.00 95.12 99 ARG A C 1
ATOM 863 O O . ARG A 1 99 ? -13.235 -5.222 22.239 1.00 95.12 99 ARG A O 1
ATOM 870 N N . ILE A 1 100 ? -12.946 -3.935 20.414 1.00 95.62 100 ILE A N 1
ATOM 871 C CA . ILE A 1 100 ? -12.157 -2.904 21.086 1.00 95.62 100 ILE A CA 1
ATOM 872 C C . ILE A 1 100 ? -13.027 -2.239 22.154 1.00 95.62 100 ILE A C 1
ATOM 874 O O . ILE A 1 100 ? -14.106 -1.737 21.852 1.00 95.62 100 ILE A O 1
ATOM 878 N N . LYS A 1 101 ? -12.560 -2.254 23.405 1.00 96.81 101 LYS A N 1
ATOM 879 C CA . LYS A 1 101 ? -13.219 -1.580 24.528 1.00 96.81 101 LYS A CA 1
ATOM 880 C C . LYS A 1 101 ? -12.531 -0.270 24.866 1.00 96.81 101 LYS A C 1
ATOM 882 O O . LYS A 1 101 ? -13.206 0.723 25.114 1.00 96.81 101 LYS A O 1
ATOM 887 N N . LYS A 1 102 ? -11.197 -0.262 24.890 1.00 96.75 102 LYS A N 1
ATOM 888 C CA . LYS A 1 102 ? -10.406 0.934 25.183 1.00 96.75 102 LYS A CA 1
ATOM 889 C C . LYS A 1 102 ? -9.315 1.117 24.139 1.00 96.75 102 LYS A C 1
ATOM 891 O O . LYS A 1 102 ? -8.583 0.173 23.837 1.00 96.75 102 LYS A O 1
ATOM 896 N N . ILE A 1 103 ? -9.200 2.338 23.635 1.00 96.25 103 ILE A N 1
ATOM 897 C CA . ILE A 1 103 ? -8.232 2.735 22.615 1.00 96.25 103 ILE A CA 1
ATOM 898 C C . ILE A 1 103 ? -7.479 3.985 23.075 1.00 96.25 103 ILE A C 1
ATOM 900 O O . ILE A 1 103 ? -8.055 4.846 23.738 1.00 96.25 103 ILE A O 1
ATOM 904 N N . ASP A 1 104 ? -6.193 4.059 22.755 1.00 95.81 104 ASP A N 1
ATOM 905 C CA . ASP A 1 104 ? -5.300 5.192 23.011 1.00 95.81 104 ASP A CA 1
ATOM 906 C C . ASP A 1 104 ? -4.742 5.660 21.668 1.00 95.81 104 ASP A C 1
ATOM 908 O O . ASP A 1 104 ? -4.095 4.877 20.970 1.00 95.81 104 ASP A O 1
ATOM 912 N N . PHE A 1 105 ? -5.004 6.911 21.302 1.00 96.81 105 PHE A N 1
ATOM 913 C CA . PHE A 1 105 ? -4.378 7.540 20.145 1.00 96.81 105 PHE A CA 1
ATOM 914 C C . PHE A 1 105 ? -3.202 8.379 20.611 1.00 96.81 105 PHE A C 1
ATOM 916 O O . PHE A 1 105 ? -3.376 9.268 21.444 1.00 96.81 105 PHE A O 1
ATOM 923 N N . ARG A 1 106 ? -2.018 8.136 20.047 1.00 95.50 106 ARG A N 1
ATOM 924 C CA . ARG A 1 106 ? -0.864 9.028 20.186 1.00 95.50 106 ARG A CA 1
ATOM 925 C C . ARG A 1 106 ? -0.590 9.757 18.893 1.00 95.50 106 ARG A C 1
ATOM 927 O O . ARG A 1 106 ? -0.675 9.178 17.813 1.00 95.50 106 ARG A O 1
ATOM 934 N N . PHE A 1 107 ? -0.205 11.012 19.039 1.00 96.56 107 PHE A N 1
ATOM 935 C CA . PHE A 1 107 ? 0.055 11.935 17.951 1.00 96.56 107 PHE A CA 1
ATOM 936 C C . PHE A 1 107 ? 1.516 12.343 18.010 1.00 96.56 107 PHE A C 1
ATOM 938 O O . PHE A 1 107 ? 1.951 12.926 19.005 1.00 96.56 107 PHE A O 1
ATOM 945 N N . LEU A 1 108 ? 2.275 11.996 16.973 1.00 95.06 108 LEU A N 1
ATOM 946 C CA . LEU A 1 108 ? 3.723 12.167 16.957 1.00 95.06 108 LEU A CA 1
ATOM 947 C C . LEU A 1 108 ? 4.160 13.087 15.812 1.00 95.06 108 LEU A C 1
ATOM 949 O O . LEU A 1 108 ? 3.464 13.244 14.802 1.00 95.06 108 LEU A O 1
ATOM 953 N N . ASP A 1 109 ? 5.310 13.732 15.992 1.00 92.56 109 ASP A N 1
ATOM 954 C CA . ASP A 1 109 ? 5.981 14.464 14.915 1.00 92.56 109 ASP A CA 1
ATOM 955 C C . ASP A 1 109 ? 6.658 13.520 13.900 1.00 92.56 109 ASP A C 1
ATOM 957 O O . ASP A 1 109 ? 6.587 12.292 13.994 1.00 92.56 109 ASP A O 1
ATOM 961 N N . GLU A 1 110 ? 7.311 14.105 12.898 1.00 85.75 110 GLU A N 1
ATOM 962 C CA . GLU A 1 110 ? 8.067 13.374 11.873 1.00 85.75 110 GLU A CA 1
ATOM 963 C C . GLU A 1 110 ? 9.230 12.540 12.443 1.00 85.75 110 GLU A C 1
ATOM 965 O O . GLU A 1 110 ? 9.588 11.519 11.862 1.00 85.75 110 GLU A O 1
ATOM 970 N N . TYR A 1 111 ? 9.760 12.906 13.615 1.00 86.69 111 TYR A N 1
ATOM 971 C CA . TYR A 1 111 ? 10.853 12.203 14.294 1.00 86.69 111 TYR A CA 1
ATOM 972 C C . TYR A 1 111 ? 10.361 11.105 15.248 1.00 86.69 111 TYR A C 1
ATOM 974 O O . TYR A 1 111 ? 11.174 10.416 15.864 1.00 86.69 111 TYR A O 1
ATOM 982 N N . GLY A 1 112 ? 9.042 10.927 15.384 1.00 84.62 112 GLY A N 1
ATOM 983 C CA . GLY A 1 112 ? 8.453 9.956 16.302 1.00 84.62 112 GLY A CA 1
ATOM 984 C C . GLY A 1 112 ? 8.481 10.397 17.767 1.00 84.62 112 GLY A C 1
ATOM 985 O O . GLY A 1 112 ? 8.446 9.545 18.655 1.00 84.62 112 GLY A O 1
ATOM 986 N N . ASN A 1 113 ? 8.535 11.702 18.047 1.00 89.06 113 ASN A N 1
ATOM 987 C CA . ASN A 1 113 ? 8.353 12.214 19.403 1.00 89.06 113 ASN A CA 1
ATOM 988 C C . ASN A 1 113 ? 6.862 12.382 19.712 1.00 89.06 113 ASN A C 1
ATOM 990 O O . ASN A 1 113 ? 6.124 13.001 18.942 1.00 89.06 113 ASN A O 1
ATOM 994 N N . ASP A 1 114 ? 6.432 11.874 20.870 1.00 88.88 114 ASP A N 1
ATOM 995 C CA . ASP A 1 114 ? 5.070 12.058 21.378 1.00 88.88 114 ASP A CA 1
ATOM 996 C C . ASP A 1 114 ? 4.771 13.558 21.573 1.00 88.88 114 ASP A C 1
ATOM 998 O O . ASP A 1 114 ? 5.438 14.240 22.354 1.00 88.88 114 ASP A O 1
ATOM 1002 N N . LYS A 1 115 ? 3.728 14.069 20.906 1.00 88.44 115 LYS A N 1
ATOM 1003 C CA . LYS A 1 115 ? 3.191 15.416 21.158 1.00 88.44 115 LYS A CA 1
ATOM 1004 C C . LYS A 1 115 ? 2.053 15.380 22.165 1.00 88.44 115 LYS A C 1
ATOM 1006 O O . LYS A 1 115 ? 2.044 16.136 23.135 1.00 88.44 115 LYS A O 1
ATOM 1011 N N . THR A 1 116 ? 1.076 14.518 21.909 1.00 93.81 116 THR A N 1
ATOM 1012 C CA . THR A 1 116 ? -0.169 14.399 22.674 1.00 93.81 116 THR A CA 1
ATOM 1013 C C . THR A 1 116 ? -0.708 12.974 22.583 1.00 93.81 116 THR A C 1
ATOM 1015 O O . THR A 1 116 ? -0.375 12.219 21.668 1.00 93.81 116 THR A O 1
ATOM 1018 N N . SER A 1 117 ? -1.559 12.602 23.538 1.00 94.81 117 SER A N 1
ATOM 1019 C CA . SER A 1 117 ? -2.320 11.356 23.492 1.00 94.81 117 SER A CA 1
ATOM 1020 C C . SER A 1 117 ? -3.719 11.548 24.060 1.00 94.81 117 SER A C 1
ATOM 1022 O O . SER A 1 117 ? -3.908 12.365 24.965 1.00 94.81 117 SER A O 1
ATOM 1024 N N . GLU A 1 118 ? -4.686 10.782 23.569 1.00 97.31 118 GLU A N 1
ATOM 1025 C CA . GLU A 1 118 ? -6.055 10.799 24.078 1.00 97.31 118 GLU A CA 1
ATOM 1026 C C . GLU A 1 118 ? -6.661 9.391 24.061 1.00 97.31 118 GLU A C 1
ATOM 1028 O O . GLU A 1 118 ? -6.530 8.649 23.086 1.00 97.31 118 GLU A O 1
ATOM 1033 N N . GLU A 1 119 ? -7.315 9.020 25.164 1.00 97.44 119 GLU A N 1
ATOM 1034 C CA . GLU A 1 119 ? -7.923 7.702 25.345 1.00 97.44 119 GLU A CA 1
ATOM 1035 C C . GLU A 1 119 ? -9.446 7.765 25.215 1.00 97.44 119 GLU A C 1
ATOM 1037 O O . GLU A 1 119 ? -10.093 8.668 25.747 1.00 97.44 119 GLU A O 1
ATOM 1042 N N . PHE A 1 120 ? -10.027 6.736 24.599 1.00 98.38 120 PHE A N 1
ATOM 1043 C CA . PHE A 1 120 ? -11.470 6.586 24.446 1.00 98.38 120 PHE A CA 1
ATOM 1044 C C . PHE A 1 120 ? -11.939 5.212 24.915 1.00 98.38 120 PHE A C 1
ATOM 1046 O O . PHE A 1 120 ? -11.222 4.212 24.820 1.00 98.38 120 PHE A O 1
ATOM 1053 N N . ILE A 1 121 ? -13.178 5.170 25.406 1.00 98.25 121 ILE A N 1
ATOM 1054 C CA . ILE A 1 121 ? -13.897 3.934 25.713 1.00 98.25 121 ILE A CA 1
ATOM 1055 C C . ILE A 1 121 ? -14.983 3.764 24.658 1.00 98.25 121 ILE A C 1
ATOM 1057 O O . ILE A 1 121 ? -15.869 4.610 24.535 1.00 98.25 121 ILE A O 1
ATOM 1061 N N . LEU A 1 122 ? -14.907 2.668 23.914 1.00 98.12 122 LEU A N 1
ATOM 1062 C CA . LEU A 1 122 ? -15.880 2.302 22.896 1.00 98.12 122 LEU A CA 1
ATOM 1063 C C . LEU A 1 122 ? -16.995 1.480 23.539 1.00 98.12 122 LEU A C 1
ATOM 1065 O O . LEU A 1 122 ? -16.760 0.665 24.431 1.00 98.12 122 LEU A O 1
ATOM 1069 N N . LYS A 1 123 ? -18.222 1.678 23.064 1.00 98.06 123 LYS A N 1
ATOM 1070 C CA . LYS A 1 123 ? -19.372 0.843 23.418 1.00 98.06 123 LYS A CA 1
ATOM 1071 C C . LYS A 1 123 ? -19.285 -0.510 22.718 1.00 98.06 123 LYS A C 1
ATOM 1073 O O . LYS A 1 123 ? -18.810 -0.594 21.588 1.00 98.06 123 LYS A O 1
ATOM 1078 N N . ASP A 1 124 ? -19.822 -1.548 23.358 1.00 97.50 124 ASP A N 1
ATOM 1079 C CA . ASP A 1 124 ? -19.941 -2.901 22.795 1.00 97.50 124 ASP A CA 1
ATOM 1080 C C . ASP A 1 124 ? -21.146 -3.044 21.839 1.00 97.50 124 ASP A C 1
ATOM 1082 O O . ASP A 1 124 ? -22.041 -3.882 22.024 1.00 97.50 124 ASP A O 1
ATOM 1086 N N . GLU A 1 125 ? -21.181 -2.183 20.827 1.00 96.81 125 GLU A N 1
ATOM 1087 C CA . GLU A 1 125 ? -22.257 -2.065 19.848 1.00 96.81 125 GLU A CA 1
ATOM 1088 C C . GLU A 1 125 ? -21.675 -2.107 18.430 1.00 96.81 125 GLU A C 1
ATOM 1090 O O . GLU A 1 125 ? -20.642 -1.500 18.151 1.00 96.81 125 GLU A O 1
ATOM 1095 N N . MET A 1 126 ? -22.346 -2.822 17.522 1.00 96.81 126 MET A N 1
ATOM 1096 C CA . MET A 1 126 ? -21.951 -2.935 16.112 1.00 96.81 126 MET A CA 1
ATOM 1097 C C . MET A 1 126 ? -22.386 -1.681 15.335 1.00 96.81 126 MET A C 1
ATOM 1099 O O . MET A 1 126 ? -23.263 -1.737 14.475 1.00 96.81 126 MET A O 1
ATOM 1103 N N . ILE A 1 127 ? -21.821 -0.538 15.719 1.00 96.56 127 ILE A N 1
ATOM 1104 C CA . ILE A 1 127 ? -22.028 0.784 15.122 1.00 96.56 127 ILE A CA 1
ATOM 1105 C C . ILE A 1 127 ? -20.681 1.501 15.024 1.00 96.56 127 ILE A C 1
ATOM 1107 O O . ILE A 1 127 ? -19.811 1.292 15.874 1.00 96.56 127 ILE A O 1
ATOM 1111 N N . SER A 1 128 ? -20.517 2.363 14.020 1.00 97.31 128 SER A N 1
ATOM 1112 C CA . SER A 1 128 ? -19.358 3.258 13.970 1.00 97.31 128 SER A CA 1
ATOM 1113 C C . SER A 1 128 ? -19.435 4.276 15.107 1.00 97.31 128 SER A C 1
ATOM 1115 O O . SER A 1 128 ? -20.528 4.718 15.485 1.00 97.31 128 SER A O 1
ATOM 1117 N N . GLN A 1 129 ? -18.290 4.613 15.694 1.00 98.19 129 GLN A N 1
ATOM 1118 C CA . GLN A 1 129 ? -18.202 5.498 16.850 1.00 98.19 129 GLN A CA 1
ATOM 1119 C C . GLN A 1 129 ? -17.267 6.669 16.560 1.00 98.19 129 GLN A C 1
ATOM 1121 O O . GLN A 1 129 ? -16.068 6.491 16.365 1.00 98.19 129 GLN A O 1
ATOM 1126 N N . LYS A 1 130 ? -17.833 7.878 16.617 1.00 98.19 130 LYS A N 1
ATOM 1127 C CA . LYS A 1 130 ? -17.123 9.151 16.473 1.00 98.19 130 LYS A CA 1
ATOM 1128 C C . LYS A 1 130 ? -16.374 9.501 17.753 1.00 98.19 130 LYS A C 1
ATOM 1130 O O . LYS A 1 130 ? -16.984 9.781 18.788 1.00 98.19 130 LYS A O 1
ATOM 1135 N N . LEU A 1 131 ? -15.052 9.496 17.673 1.00 98.25 131 LEU A N 1
ATOM 1136 C CA . LEU A 1 131 ? -14.124 9.788 18.758 1.00 98.25 131 LEU A CA 1
ATOM 1137 C C . LEU A 1 131 ? -13.581 11.204 18.568 1.00 98.25 131 LEU A C 1
ATOM 1139 O O . LEU A 1 131 ? -12.589 11.426 17.875 1.00 98.25 131 LEU A O 1
ATOM 1143 N N . LYS A 1 132 ? -14.282 12.178 19.150 1.00 98.19 132 LYS A N 1
ATOM 1144 C CA . LYS A 1 132 ? -13.917 13.593 19.058 1.00 98.19 132 LYS A CA 1
ATOM 1145 C C . LYS A 1 132 ? -12.843 13.940 20.082 1.00 98.19 132 LYS A C 1
ATOM 1147 O O . LYS A 1 132 ? -13.076 13.791 21.281 1.00 98.19 132 LYS A O 1
ATOM 1152 N N . PHE A 1 133 ? -11.712 14.454 19.612 1.00 97.94 133 PHE A N 1
ATOM 1153 C CA . PHE A 1 133 ? -10.614 14.860 20.480 1.00 97.94 133 PHE A CA 1
ATOM 1154 C C . PHE A 1 133 ? -10.963 16.122 21.272 1.00 97.94 133 PHE A C 1
ATOM 1156 O O . PHE A 1 133 ? -11.627 17.043 20.787 1.00 97.94 133 PHE A O 1
ATOM 1163 N N . SER A 1 134 ? -10.454 16.192 22.499 1.00 96.69 134 SER A N 1
ATOM 1164 C CA . SER A 1 134 ? -10.589 17.333 23.408 1.00 96.69 134 SER A CA 1
ATOM 1165 C C . SER A 1 134 ? -10.063 18.642 22.809 1.00 96.69 134 SER A C 1
ATOM 1167 O O . SER A 1 134 ? -10.549 19.732 23.127 1.00 96.69 134 SER A O 1
ATOM 1169 N N . LYS A 1 135 ? -9.062 18.534 21.931 1.00 95.69 135 LYS A N 1
ATOM 1170 C CA . LYS A 1 135 ? -8.469 19.617 21.148 1.00 95.69 135 LYS A CA 1
ATOM 1171 C C . LYS A 1 135 ? -8.140 19.102 19.757 1.00 95.69 135 LYS A C 1
ATOM 1173 O O . LYS A 1 135 ? -7.862 17.919 19.582 1.00 95.69 135 LYS A O 1
ATOM 1178 N N . LYS A 1 136 ? -8.098 20.018 18.790 1.00 96.44 136 LYS A N 1
ATOM 1179 C CA . LYS A 1 136 ? -7.533 19.730 17.475 1.00 96.44 136 LYS A CA 1
ATOM 1180 C C . LYS A 1 136 ? -6.072 19.310 17.631 1.00 96.44 136 LYS A C 1
ATOM 1182 O O . LYS A 1 136 ? -5.300 19.970 18.328 1.00 96.44 136 LYS A O 1
ATOM 1187 N N . GLN A 1 137 ? -5.726 18.218 16.977 1.00 96.69 137 GLN A N 1
ATOM 1188 C CA . GLN A 1 137 ? -4.418 17.592 17.019 1.00 96.69 137 GLN A CA 1
ATOM 1189 C C . GLN A 1 137 ? -3.677 17.876 15.713 1.00 96.69 137 GLN A C 1
ATOM 1191 O O . GLN A 1 137 ? -4.307 18.078 14.674 1.00 96.69 137 GLN A O 1
ATOM 1196 N N . LYS A 1 138 ? -2.342 17.898 15.766 1.00 96.12 138 LYS A N 1
ATOM 1197 C CA . LYS A 1 138 ? -1.481 18.102 14.596 1.00 96.12 138 LYS A CA 1
ATOM 1198 C C . LYS A 1 138 ? -0.301 17.134 14.621 1.00 96.12 138 LYS A C 1
ATOM 1200 O O . LYS A 1 138 ? 0.550 17.244 15.510 1.00 96.12 138 LYS A O 1
ATOM 1205 N N . ALA A 1 139 ? -0.224 16.223 13.656 1.00 96.94 139 ALA A N 1
ATOM 1206 C CA . ALA A 1 139 ? 0.764 15.142 13.660 1.00 96.94 139 ALA A CA 1
ATOM 1207 C C . ALA A 1 139 ? 1.153 14.671 12.257 1.00 96.94 139 ALA A C 1
ATOM 1209 O O . ALA A 1 139 ? 0.349 14.763 11.330 1.00 96.94 139 ALA A O 1
ATOM 1210 N N . SER A 1 140 ? 2.360 14.113 12.147 1.00 95.12 140 SER A N 1
ATOM 1211 C CA . SER A 1 140 ? 2.813 13.345 10.976 1.00 95.12 140 SER A CA 1
ATOM 1212 C C . SER A 1 140 ? 2.619 11.841 11.174 1.00 95.12 140 SER A C 1
ATOM 1214 O O . SER A 1 140 ? 2.750 11.076 10.223 1.00 95.12 140 SER A O 1
ATOM 1216 N N . GLN A 1 141 ? 2.331 11.400 12.405 1.00 94.81 141 GLN A N 1
ATOM 1217 C CA . GLN A 1 141 ? 2.033 10.004 12.706 1.00 94.81 141 GLN A CA 1
ATOM 1218 C C . GLN A 1 141 ? 0.886 9.878 13.708 1.00 94.81 141 GLN A C 1
ATOM 1220 O O . GLN A 1 141 ? 0.797 10.653 14.667 1.00 94.81 141 GLN A O 1
ATOM 1225 N N . ILE A 1 142 ? 0.057 8.852 13.519 1.00 96.00 142 ILE A N 1
ATOM 1226 C CA . ILE A 1 142 ? -0.947 8.422 14.497 1.00 96.00 142 ILE A CA 1
ATOM 1227 C C . ILE A 1 142 ? -0.624 6.999 14.919 1.00 96.00 142 ILE A C 1
ATOM 1229 O O . ILE A 1 142 ? -0.527 6.108 14.078 1.00 96.00 142 ILE A O 1
ATOM 1233 N N . TRP A 1 143 ? -0.477 6.780 16.224 1.00 94.19 143 TRP A N 1
ATOM 1234 C CA . TRP A 1 143 ? -0.421 5.436 16.786 1.00 94.19 143 TRP A CA 1
ATOM 1235 C C . TRP A 1 143 ? -1.747 5.147 17.471 1.00 94.19 143 TRP A C 1
ATOM 1237 O O . TRP A 1 143 ? -2.075 5.774 18.475 1.00 94.19 143 TRP A O 1
ATOM 1247 N N . LEU A 1 144 ? -2.487 4.180 16.951 1.00 94.75 144 LEU A N 1
ATOM 1248 C CA . LEU A 1 144 ? -3.659 3.614 17.595 1.00 94.75 144 LEU A CA 1
ATOM 1249 C C . LEU A 1 144 ? -3.210 2.404 18.407 1.00 94.75 144 LEU A C 1
ATOM 1251 O O . LEU A 1 144 ? -2.654 1.455 17.861 1.00 94.75 144 LEU A O 1
ATOM 1255 N N . ARG A 1 145 ? -3.463 2.426 19.715 1.00 92.69 145 ARG A N 1
ATOM 1256 C CA . ARG A 1 145 ? -3.121 1.335 20.631 1.00 92.69 145 ARG A CA 1
ATOM 1257 C C . ARG A 1 145 ? -4.371 0.801 21.308 1.00 92.69 145 ARG A C 1
ATOM 1259 O O . ARG A 1 145 ? -5.085 1.551 21.974 1.00 92.69 145 ARG A O 1
ATOM 1266 N N . VAL A 1 146 ? -4.622 -0.498 21.191 1.00 92.94 146 VAL A N 1
ATOM 1267 C CA . VAL A 1 146 ? -5.722 -1.153 21.908 1.00 92.94 146 VAL A CA 1
ATOM 1268 C C . VAL A 1 146 ? -5.259 -1.532 23.309 1.00 92.94 146 VAL A C 1
ATOM 1270 O O . VAL A 1 146 ? -4.225 -2.173 23.502 1.00 92.94 146 VAL A O 1
ATOM 1273 N N . ARG A 1 147 ? -6.020 -1.062 24.300 1.00 92.06 147 ARG A N 1
ATOM 1274 C CA . ARG A 1 147 ? -5.694 -1.147 25.732 1.00 92.06 147 ARG A CA 1
ATOM 1275 C C . ARG A 1 147 ? -6.556 -2.147 26.492 1.00 92.06 147 ARG A C 1
ATOM 1277 O O . ARG A 1 147 ? -6.168 -2.568 27.575 1.00 92.06 147 ARG A O 1
ATOM 1284 N N . ASP A 1 148 ? -7.760 -2.404 25.993 1.00 94.00 148 ASP A N 1
ATOM 1285 C CA . ASP A 1 148 ? -8.720 -3.318 26.603 1.00 94.00 148 ASP A CA 1
ATOM 1286 C C . ASP A 1 148 ? -9.706 -3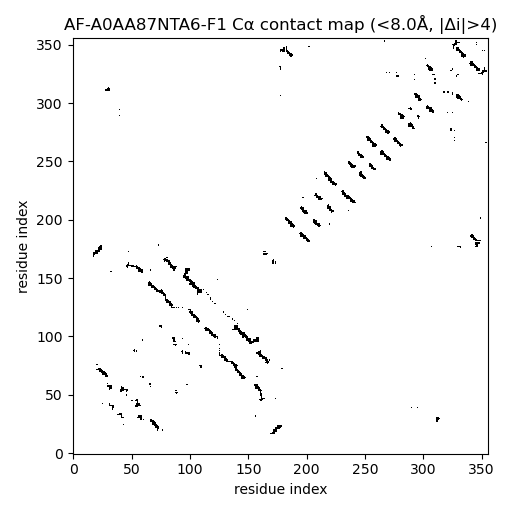.817 25.541 1.00 94.00 148 ASP A C 1
ATOM 1288 O O . ASP A 1 148 ? -10.037 -3.101 24.584 1.00 94.00 148 ASP A O 1
ATOM 1292 N N . LEU A 1 149 ? -10.226 -5.024 25.750 1.00 95.50 149 LEU A N 1
ATOM 1293 C CA . LEU A 1 149 ? -11.072 -5.752 24.811 1.00 95.50 149 LEU A CA 1
ATOM 1294 C C . LEU A 1 149 ? -12.319 -6.303 25.508 1.00 95.50 149 LEU A C 1
ATOM 1296 O O . LEU A 1 149 ? -12.263 -6.872 26.598 1.00 95.50 149 LEU A O 1
ATOM 1300 N N . TYR A 1 150 ? -13.461 -6.231 24.830 1.00 96.56 150 TYR A N 1
ATOM 1301 C CA . TYR A 1 150 ? -14.614 -7.057 25.169 1.00 96.56 150 TYR A CA 1
ATOM 1302 C C . TYR A 1 150 ? -14.357 -8.516 24.759 1.00 96.56 150 TYR A C 1
ATOM 1304 O O . TYR A 1 150 ? -13.799 -8.762 23.686 1.00 96.56 150 TYR A O 1
ATOM 1312 N N . PRO A 1 151 ? -14.796 -9.501 25.565 1.00 94.12 151 PRO A N 1
ATOM 1313 C CA . PRO A 1 151 ? -14.391 -10.898 25.411 1.00 94.12 151 PRO A CA 1
ATOM 1314 C C . PRO A 1 151 ? -14.928 -11.535 24.129 1.00 94.12 151 PRO A C 1
ATOM 1316 O O . PRO A 1 151 ? -16.113 -11.439 23.837 1.00 94.12 151 PRO A O 1
ATOM 1319 N N . SER A 1 152 ? -14.092 -12.241 23.381 1.00 96.50 152 SER A N 1
ATOM 1320 C CA . SER A 1 152 ? -14.552 -13.055 22.255 1.00 96.50 152 SER A CA 1
ATOM 1321 C C . SER A 1 152 ? -15.343 -14.289 22.712 1.00 96.50 152 SER A C 1
ATOM 1323 O O . SER A 1 152 ? -15.093 -14.827 23.792 1.00 96.50 152 SER A O 1
ATOM 1325 N N . SER A 1 153 ? -16.276 -14.764 21.879 1.00 97.12 153 SER A N 1
ATOM 1326 C CA . SER A 1 153 ? -16.955 -16.054 22.084 1.00 97.12 153 SER A CA 1
ATOM 1327 C C . SER A 1 153 ? -16.353 -17.223 21.297 1.00 97.12 153 SER A C 1
ATOM 1329 O O . SER A 1 153 ? -16.727 -18.362 21.574 1.00 97.12 153 SER A O 1
ATOM 1331 N N . ALA A 1 154 ? -15.457 -16.985 20.326 1.00 96.81 154 ALA A N 1
ATOM 1332 C CA . ALA A 1 154 ? -14.948 -18.064 19.470 1.00 96.81 154 ALA A CA 1
ATOM 1333 C C . ALA A 1 154 ? -13.517 -17.862 18.951 1.00 96.81 154 ALA A C 1
ATOM 1335 O O . ALA A 1 154 ? -12.699 -18.771 19.065 1.00 96.81 154 ALA A O 1
ATOM 1336 N N . TYR A 1 155 ? -13.223 -16.709 18.357 1.00 95.25 155 TYR A N 1
ATOM 1337 C CA . TYR A 1 155 ? -11.972 -16.448 17.649 1.00 95.25 155 TYR A CA 1
ATOM 1338 C C . TYR A 1 155 ? -11.038 -15.562 18.464 1.00 95.25 155 TYR A C 1
ATOM 1340 O O . TYR A 1 155 ? -11.490 -14.752 19.275 1.00 95.25 155 TYR A O 1
ATOM 1348 N N . ASN A 1 156 ? -9.733 -15.713 18.253 1.00 92.88 156 ASN A N 1
ATOM 1349 C CA . ASN A 1 156 ? -8.727 -14.946 18.982 1.00 92.88 156 ASN A CA 1
ATOM 1350 C C . ASN A 1 156 ? -8.447 -13.581 18.331 1.00 92.88 156 ASN A C 1
ATOM 1352 O O . ASN A 1 156 ? -7.487 -12.927 18.707 1.00 92.88 156 ASN A O 1
ATOM 1356 N N . ASP A 1 157 ? -9.239 -13.151 17.354 1.00 93.94 157 ASP A N 1
ATOM 1357 C CA . ASP A 1 157 ? -8.911 -11.993 16.529 1.00 93.94 157 ASP A CA 1
ATOM 1358 C C . ASP A 1 157 ? -9.484 -10.684 17.090 1.00 93.94 157 ASP A C 1
ATOM 1360 O O . ASP A 1 157 ? -10.597 -10.649 17.621 1.00 93.94 157 ASP A O 1
ATOM 1364 N N . ILE A 1 158 ? -8.717 -9.605 16.960 1.00 94.88 158 ILE A N 1
ATOM 1365 C CA . ILE A 1 158 ? -9.122 -8.211 17.143 1.00 94.88 158 ILE A CA 1
ATOM 1366 C C . ILE A 1 158 ? -9.363 -7.642 15.750 1.00 94.88 158 ILE A C 1
ATOM 1368 O O . ILE A 1 158 ? -8.523 -7.789 14.864 1.00 94.88 158 ILE A O 1
ATOM 1372 N N . CYS A 1 159 ? -10.504 -6.986 15.560 1.00 95.00 159 CYS A N 1
ATOM 1373 C CA . CYS A 1 159 ? -10.927 -6.520 14.245 1.00 95.00 159 CYS A CA 1
ATOM 1374 C C . CYS A 1 159 ? -11.156 -5.005 14.207 1.00 95.00 159 CYS A C 1
ATOM 1376 O O . CYS A 1 159 ? -11.678 -4.429 15.166 1.00 95.00 159 CYS A O 1
ATOM 1378 N N . ILE A 1 160 ? -10.847 -4.387 13.069 1.00 95.81 160 ILE A N 1
ATOM 1379 C CA . ILE A 1 160 ? -11.266 -3.030 12.691 1.00 95.81 160 ILE A CA 1
ATOM 1380 C C . ILE A 1 160 ? -11.831 -3.127 11.276 1.00 95.81 160 ILE A C 1
ATOM 1382 O O . ILE A 1 160 ? -11.119 -3.555 10.372 1.00 95.81 160 ILE A O 1
ATOM 1386 N N . SER A 1 161 ? -13.108 -2.785 11.097 1.00 97.12 161 SER A N 1
ATOM 1387 C CA . SER A 1 161 ? -13.735 -2.808 9.768 1.00 97.12 161 SER A CA 1
ATOM 1388 C C . SER A 1 161 ? -13.428 -1.535 8.994 1.00 97.12 161 SER A C 1
ATOM 1390 O O . SER A 1 161 ? -13.010 -1.626 7.860 1.00 97.12 161 SER A O 1
ATOM 1392 N N . GLU A 1 162 ? -13.562 -0.363 9.620 1.00 97.69 162 GLU A N 1
ATOM 1393 C CA . GLU A 1 162 ? -13.335 0.930 8.959 1.00 97.69 162 GLU A CA 1
ATOM 1394 C C . GLU A 1 162 ? -12.761 1.961 9.930 1.00 97.69 162 GLU A C 1
ATOM 1396 O O . GLU A 1 162 ? -13.030 1.914 11.142 1.00 97.69 162 GLU A O 1
ATOM 1401 N N . MET A 1 163 ? -12.024 2.926 9.385 1.00 97.50 163 MET A N 1
ATOM 1402 C CA . MET A 1 163 ? -11.605 4.138 10.075 1.00 97.50 163 MET A CA 1
ATOM 1403 C C . MET A 1 163 ? -11.585 5.340 9.128 1.00 97.50 163 MET A C 1
ATOM 1405 O O . MET A 1 163 ? -10.900 5.328 8.108 1.00 97.50 163 MET A O 1
ATOM 1409 N N . SER A 1 164 ? -12.238 6.421 9.543 1.00 97.19 164 SER A N 1
ATOM 1410 C CA . SER A 1 164 ? -12.210 7.713 8.858 1.00 97.19 164 SER A CA 1
ATOM 1411 C C . SER A 1 164 ? -11.539 8.767 9.734 1.00 97.19 164 SER A C 1
ATOM 1413 O O . SER A 1 164 ? -11.767 8.834 10.945 1.00 97.19 164 SER A O 1
ATOM 1415 N N . ILE A 1 165 ? -10.719 9.623 9.121 1.00 97.25 165 ILE A N 1
ATOM 1416 C CA . ILE A 1 165 ? -10.030 10.733 9.794 1.00 97.25 165 ILE A CA 1
ATOM 1417 C C . ILE A 1 165 ? -10.719 12.034 9.389 1.00 97.25 165 ILE A C 1
ATOM 1419 O O . ILE A 1 165 ? -10.937 12.275 8.202 1.00 97.25 165 ILE A O 1
ATOM 1423 N N . MET A 1 166 ? -11.055 12.886 10.360 1.00 97.12 166 MET A N 1
ATOM 1424 C CA . MET A 1 166 ? -11.841 14.099 10.127 1.00 97.12 166 MET A CA 1
ATOM 1425 C C . MET A 1 166 ? -11.143 15.368 10.635 1.00 97.12 166 MET A C 1
ATOM 1427 O O . MET A 1 166 ? -10.367 15.340 11.594 1.00 97.12 166 MET A O 1
ATOM 1431 N N . ASN A 1 167 ? -11.443 16.502 9.994 1.00 96.56 167 ASN A N 1
ATOM 1432 C CA . ASN A 1 167 ? -11.012 17.835 10.416 1.00 96.56 167 ASN A CA 1
ATOM 1433 C C . ASN A 1 167 ? -12.084 18.887 10.106 1.00 96.56 167 ASN A C 1
ATOM 1435 O O . ASN A 1 167 ? -12.463 19.088 8.953 1.00 96.56 167 ASN A O 1
ATOM 1439 N N . ASN A 1 168 ? -12.542 19.609 11.130 1.00 94.06 168 ASN A N 1
ATOM 1440 C CA . ASN A 1 168 ? -13.610 20.610 11.054 1.00 94.06 168 ASN A CA 1
ATOM 1441 C C . ASN A 1 168 ? -14.917 20.061 10.452 1.00 94.06 168 ASN A C 1
ATOM 1443 O O . ASN A 1 168 ? -15.629 20.777 9.749 1.00 94.06 168 ASN A O 1
ATOM 1447 N N . GLY A 1 169 ? -15.233 18.792 10.724 1.00 92.69 169 GLY A N 1
ATOM 1448 C CA . GLY A 1 169 ? -16.433 18.127 10.207 1.00 92.69 169 GLY A CA 1
ATOM 1449 C C . GLY A 1 169 ? -16.337 17.642 8.756 1.00 92.69 169 GLY A C 1
ATOM 1450 O O . GLY A 1 169 ? -17.322 17.112 8.248 1.00 92.69 169 GLY A O 1
ATOM 1451 N N . GLU A 1 170 ? -15.181 17.786 8.106 1.00 94.25 170 GLU A N 1
ATOM 1452 C CA . GLU A 1 170 ? -14.890 17.198 6.795 1.00 94.25 170 GLU A CA 1
ATOM 1453 C C . GLU A 1 170 ? -14.061 15.922 6.975 1.00 94.25 170 GLU A C 1
ATOM 1455 O O . GLU A 1 170 ? -13.088 15.916 7.729 1.00 94.25 170 GLU A O 1
ATOM 1460 N N . GLU A 1 171 ? -14.437 14.847 6.284 1.00 95.44 171 GLU A N 1
ATOM 1461 C CA . GLU A 1 171 ? -13.641 13.621 6.200 1.00 95.44 171 GLU A CA 1
ATOM 1462 C C . GLU A 1 171 ? -12.504 13.800 5.184 1.00 95.44 171 GLU A C 1
ATOM 1464 O O . GLU A 1 171 ? -12.708 14.350 4.097 1.00 95.44 171 GLU A O 1
ATOM 1469 N N . TYR A 1 172 ? -11.305 13.346 5.545 1.00 95.94 172 TYR A N 1
ATOM 1470 C CA . TYR A 1 172 ? -10.197 13.247 4.606 1.00 95.94 172 TYR A CA 1
ATOM 1471 C C . TYR A 1 172 ? -10.432 12.107 3.616 1.00 95.94 172 TYR A C 1
ATOM 1473 O O . TYR A 1 172 ? -10.834 11.012 4.003 1.00 95.94 172 TYR A O 1
ATOM 1481 N N . ASP A 1 173 ? -10.090 12.329 2.349 1.00 93.62 173 ASP A N 1
ATOM 1482 C CA . ASP A 1 173 ? -9.971 11.228 1.400 1.00 93.62 173 ASP A CA 1
ATOM 1483 C C . ASP A 1 173 ? -8.623 10.540 1.619 1.00 93.62 173 ASP A C 1
ATOM 1485 O O . ASP A 1 173 ? -7.568 11.064 1.252 1.00 93.62 173 ASP A O 1
ATOM 1489 N N . VAL A 1 174 ? -8.654 9.410 2.324 1.00 92.44 174 VAL A N 1
ATOM 1490 C CA . VAL A 1 174 ? -7.449 8.648 2.647 1.00 92.44 174 VAL A CA 1
ATOM 1491 C C . VAL A 1 174 ? -6.950 7.946 1.391 1.00 92.44 174 VAL A C 1
ATOM 1493 O O . VAL A 1 174 ? -7.660 7.144 0.790 1.00 92.44 174 VAL A O 1
ATOM 1496 N N . VAL A 1 175 ? -5.698 8.211 1.031 1.00 89.62 175 VAL A N 1
ATOM 1497 C CA . VAL A 1 175 ? -4.995 7.513 -0.047 1.00 89.62 175 VAL A CA 1
ATOM 1498 C C . VAL A 1 175 ? -3.719 6.894 0.494 1.00 89.62 175 VAL A C 1
ATOM 1500 O O . VAL A 1 175 ? -3.026 7.479 1.330 1.00 89.62 175 VAL A O 1
ATOM 1503 N N . ILE A 1 176 ? -3.383 5.708 -0.001 1.00 85.25 176 ILE A N 1
ATOM 1504 C CA . ILE A 1 176 ? -2.175 4.997 0.408 1.00 85.25 176 ILE A CA 1
ATOM 1505 C C . ILE A 1 176 ? -1.138 5.203 -0.686 1.00 85.25 176 ILE A C 1
ATOM 1507 O O . ILE A 1 176 ? -1.215 4.620 -1.766 1.00 85.25 176 ILE A O 1
ATOM 1511 N N . ARG A 1 177 ? -0.189 6.097 -0.416 1.00 84.75 177 ARG A N 1
ATOM 1512 C CA . ARG A 1 177 ? 0.879 6.464 -1.344 1.00 84.75 177 ARG A CA 1
ATOM 1513 C C . ARG A 1 177 ? 2.202 6.292 -0.614 1.00 84.75 177 ARG A C 1
ATOM 1515 O O . ARG A 1 177 ? 2.484 7.148 0.222 1.00 84.75 177 ARG A O 1
ATOM 1522 N N . PRO A 1 178 ? 2.977 5.226 -0.899 1.00 73.44 178 PRO A N 1
ATOM 1523 C CA . PRO A 1 178 ? 4.322 5.039 -0.366 1.00 73.44 178 PRO A CA 1
ATOM 1524 C C . PRO A 1 178 ? 5.121 6.341 -0.352 1.00 73.44 178 PRO A C 1
ATOM 1526 O O . PRO A 1 178 ? 4.917 7.199 -1.217 1.00 73.44 178 PRO A O 1
ATOM 1529 N N . ALA A 1 179 ? 5.991 6.500 0.647 1.00 70.25 179 ALA A N 1
ATOM 1530 C CA . ALA A 1 179 ? 6.748 7.731 0.812 1.00 70.25 179 ALA A CA 1
ATOM 1531 C C . ALA A 1 179 ? 7.450 8.128 -0.487 1.00 70.25 179 ALA A C 1
ATOM 1533 O O . ALA A 1 179 ? 8.004 7.278 -1.185 1.00 70.25 179 ALA A O 1
ATOM 1534 N N . TYR A 1 180 ? 7.425 9.429 -0.799 1.00 65.25 180 TYR A N 1
ATOM 1535 C CA . TYR A 1 180 ? 8.279 9.947 -1.857 1.00 65.25 180 TYR A CA 1
ATOM 1536 C C . TYR A 1 180 ? 9.714 9.687 -1.419 1.00 65.25 180 TYR A C 1
ATOM 1538 O O . TYR A 1 180 ? 10.196 10.279 -0.450 1.00 65.25 180 TYR A O 1
ATOM 1546 N N . SER A 1 181 ? 10.366 8.762 -2.100 1.00 66.44 181 SER A N 1
ATOM 1547 C CA . SER A 1 181 ? 11.788 8.544 -1.950 1.00 66.44 181 SER A CA 1
ATOM 1548 C C . SER A 1 181 ? 12.502 9.243 -3.106 1.00 66.44 181 SER A C 1
ATOM 1550 O O . SER A 1 181 ? 11.891 9.621 -4.105 1.00 66.44 181 SER A O 1
ATOM 1552 N N . PHE A 1 182 ? 13.819 9.389 -2.999 1.00 67.06 182 PHE A N 1
ATOM 1553 C CA . PHE A 1 182 ? 14.644 9.802 -4.137 1.00 67.06 182 PHE A CA 1
ATOM 1554 C C . PHE A 1 182 ? 14.710 8.729 -5.238 1.00 67.06 182 PHE A C 1
ATOM 1556 O O . PHE A 1 182 ? 15.388 8.931 -6.235 1.00 67.06 182 PHE A O 1
ATOM 1563 N N . TYR A 1 183 ? 14.030 7.593 -5.056 1.00 82.69 183 TYR A N 1
ATOM 1564 C CA . TYR A 1 183 ? 14.044 6.453 -5.951 1.00 82.69 183 TYR A CA 1
ATOM 1565 C C . TYR A 1 183 ? 12.791 6.433 -6.817 1.00 82.69 183 TYR A C 1
ATOM 1567 O O . TYR A 1 183 ? 11.652 6.429 -6.332 1.00 82.69 183 TYR A O 1
ATOM 1575 N N . GLY A 1 184 ? 12.988 6.334 -8.123 1.00 87.62 184 GLY A N 1
ATOM 1576 C CA . GLY A 1 184 ? 11.858 6.326 -9.028 1.00 87.62 184 GLY A CA 1
ATOM 1577 C C . GLY A 1 184 ? 12.240 6.399 -10.484 1.00 87.62 184 GLY A C 1
ATOM 1578 O O . GLY A 1 184 ? 13.395 6.232 -10.883 1.00 87.62 184 GLY A O 1
ATOM 1579 N N . SER A 1 185 ? 11.220 6.570 -11.315 1.00 91.06 185 SER A N 1
ATOM 1580 C CA . SER A 1 185 ? 11.431 6.809 -12.733 1.00 91.06 185 SER A CA 1
ATOM 1581 C C . SER A 1 185 ? 10.330 7.670 -13.323 1.00 91.06 185 SER A C 1
ATOM 1583 O O . SER A 1 185 ? 9.160 7.469 -13.006 1.00 91.06 185 SER A O 1
ATOM 1585 N N . THR A 1 186 ? 10.693 8.581 -14.220 1.00 94.56 186 THR A N 1
ATOM 1586 C CA . THR A 1 186 ? 9.740 9.315 -15.066 1.00 94.56 186 THR A CA 1
ATOM 1587 C C . THR A 1 186 ? 9.868 8.858 -16.508 1.00 94.56 186 THR A C 1
ATOM 1589 O O . THR A 1 186 ? 10.958 8.494 -16.950 1.00 94.56 186 THR A O 1
ATOM 1592 N N . TYR A 1 187 ? 8.759 8.867 -17.241 1.00 96.31 187 TYR A N 1
ATOM 1593 C CA . TYR A 1 187 ? 8.666 8.297 -18.583 1.00 96.31 187 TYR A CA 1
ATOM 1594 C C . TYR A 1 187 ? 8.087 9.314 -19.568 1.00 96.31 187 TYR A C 1
ATOM 1596 O O . TYR A 1 187 ? 7.090 9.975 -19.277 1.00 96.31 187 TYR A O 1
ATOM 1604 N N . GLU A 1 188 ? 8.678 9.402 -20.759 1.00 97.31 188 GLU A N 1
ATOM 1605 C CA . GLU A 1 188 ? 8.160 10.216 -21.863 1.00 97.31 188 GLU A CA 1
ATOM 1606 C C . GLU A 1 188 ? 7.859 9.334 -23.079 1.00 97.31 188 GLU A C 1
ATOM 1608 O O . GLU A 1 188 ? 8.612 8.407 -23.404 1.00 97.31 188 GLU A O 1
ATOM 1613 N N . TYR A 1 189 ? 6.768 9.655 -23.774 1.00 97.19 189 TYR A N 1
ATOM 1614 C CA . TYR A 1 189 ? 6.268 8.910 -24.926 1.00 97.19 189 TYR A CA 1
ATOM 1615 C C . TYR A 1 189 ? 6.212 9.801 -26.170 1.00 97.19 189 TYR A C 1
ATOM 1617 O O . TYR A 1 189 ? 5.995 11.007 -26.060 1.00 97.19 189 TYR A O 1
ATOM 1625 N N . ASP A 1 190 ? 6.395 9.211 -27.353 1.00 95.75 190 ASP A N 1
ATOM 1626 C CA . ASP A 1 190 ? 6.147 9.905 -28.622 1.00 95.75 190 ASP A CA 1
ATOM 1627 C C . ASP A 1 190 ? 4.643 10.023 -28.939 1.00 95.75 190 ASP A C 1
ATOM 1629 O O . ASP A 1 190 ? 3.796 9.401 -28.296 1.00 95.75 190 ASP A O 1
ATOM 1633 N N . ASP A 1 191 ? 4.305 10.765 -29.999 1.00 95.38 191 ASP A N 1
ATOM 1634 C CA . ASP A 1 191 ? 2.921 10.946 -30.477 1.00 95.38 191 ASP A CA 1
ATOM 1635 C C . ASP A 1 191 ? 2.225 9.633 -30.893 1.00 95.38 191 ASP A C 1
ATOM 1637 O O . ASP A 1 191 ? 1.022 9.605 -31.149 1.00 95.38 191 ASP A O 1
ATOM 1641 N N . LYS A 1 192 ? 2.977 8.532 -31.007 1.00 94.81 192 LYS A N 1
ATOM 1642 C CA . LYS A 1 192 ? 2.469 7.188 -31.319 1.00 94.81 192 LYS A CA 1
ATOM 1643 C C . LYS A 1 192 ? 2.364 6.311 -30.067 1.00 94.81 192 LYS A C 1
ATOM 1645 O O . LYS A 1 192 ? 2.037 5.131 -30.189 1.00 94.81 192 LYS A O 1
ATOM 1650 N N . GLY A 1 193 ? 2.656 6.862 -28.891 1.00 93.44 193 GLY A N 1
ATOM 1651 C CA . GLY A 1 193 ? 2.615 6.183 -27.605 1.00 93.44 193 GLY A CA 1
ATOM 1652 C C . GLY A 1 193 ? 3.790 5.241 -27.334 1.00 93.44 193 GLY A C 1
ATOM 1653 O O . GLY A 1 193 ? 3.685 4.400 -26.444 1.00 93.44 193 GLY A O 1
ATOM 1654 N N . ASN A 1 194 ? 4.899 5.335 -28.074 1.00 93.69 194 ASN A N 1
ATOM 1655 C CA . ASN A 1 194 ? 6.106 4.563 -27.773 1.00 93.69 194 ASN A CA 1
ATOM 1656 C C . ASN A 1 194 ? 6.916 5.257 -26.679 1.00 93.69 194 ASN A C 1
ATOM 1658 O O . ASN A 1 194 ? 7.134 6.462 -26.764 1.00 93.69 194 ASN A O 1
ATOM 1662 N N . LEU A 1 195 ? 7.424 4.492 -25.708 1.00 95.00 195 LEU A N 1
ATOM 1663 C CA . LEU A 1 195 ? 8.393 4.994 -24.735 1.00 95.00 195 LEU A CA 1
ATOM 1664 C C . LEU A 1 195 ? 9.657 5.464 -25.467 1.00 95.00 195 LEU A C 1
ATOM 1666 O O . LEU A 1 195 ? 10.293 4.674 -26.171 1.00 95.00 195 LEU A O 1
ATOM 1670 N N . VAL A 1 196 ? 10.013 6.736 -25.296 1.00 97.00 196 VAL A N 1
ATOM 1671 C CA . VAL A 1 196 ? 11.198 7.351 -25.916 1.00 97.00 196 VAL A CA 1
ATOM 1672 C C . VAL A 1 196 ? 12.237 7.784 -24.900 1.00 97.00 196 VAL A C 1
ATOM 1674 O O . VAL A 1 196 ? 13.415 7.868 -25.243 1.00 97.00 196 VAL A O 1
ATOM 1677 N N . LYS A 1 197 ? 11.832 8.023 -23.652 1.00 97.00 197 LYS A N 1
ATOM 1678 C CA . LYS A 1 197 ? 12.740 8.481 -22.609 1.00 97.00 197 LYS A CA 1
ATOM 1679 C C . LYS A 1 197 ? 12.342 7.950 -21.245 1.00 97.00 197 LYS A C 1
ATOM 1681 O O . LYS A 1 197 ? 11.157 7.863 -20.938 1.00 97.00 197 LYS A O 1
ATOM 1686 N N . GLU A 1 198 ? 13.338 7.639 -20.430 1.00 95.81 198 GLU A N 1
ATOM 1687 C CA . GLU A 1 198 ? 13.165 7.361 -19.005 1.00 95.81 198 GLU A CA 1
ATOM 1688 C C . GLU A 1 198 ? 14.251 8.091 -18.230 1.00 95.81 198 GLU A C 1
ATOM 1690 O O . GLU A 1 198 ? 15.429 7.998 -18.581 1.00 95.81 198 GLU A O 1
ATOM 1695 N N . LYS A 1 199 ? 13.862 8.807 -17.180 1.00 94.00 199 LYS A N 1
ATOM 1696 C CA . LYS A 1 199 ? 14.808 9.246 -16.155 1.00 94.00 199 LYS A CA 1
ATOM 1697 C C . LYS A 1 199 ? 14.671 8.300 -14.983 1.00 94.00 199 LYS A C 1
ATOM 1699 O O . LYS A 1 199 ? 13.547 8.059 -14.557 1.00 94.00 199 LYS A O 1
ATOM 1704 N N . ILE A 1 200 ? 15.781 7.750 -14.516 1.00 90.75 200 ILE A N 1
ATOM 1705 C CA . ILE A 1 200 ? 15.834 6.862 -13.359 1.00 90.75 200 ILE A CA 1
ATOM 1706 C C . ILE A 1 200 ? 16.606 7.596 -12.278 1.00 90.75 200 ILE A C 1
ATOM 1708 O O . ILE A 1 200 ? 17.758 7.973 -12.497 1.00 90.75 200 ILE A O 1
ATOM 1712 N N . ASP A 1 201 ? 15.962 7.767 -11.135 1.00 87.25 201 ASP A N 1
ATOM 1713 C CA . ASP A 1 201 ? 16.583 8.297 -9.936 1.00 87.25 201 ASP A CA 1
ATOM 1714 C C . ASP A 1 201 ? 16.871 7.115 -9.002 1.00 87.25 201 ASP A C 1
ATOM 1716 O O . ASP A 1 201 ? 15.969 6.361 -8.626 1.00 87.25 201 ASP A O 1
ATOM 1720 N N . GLU A 1 202 ? 18.153 6.908 -8.711 1.00 81.56 202 GLU A N 1
ATOM 1721 C CA . GLU A 1 202 ? 18.672 5.965 -7.722 1.00 81.56 202 GLU A CA 1
ATOM 1722 C C . GLU A 1 202 ? 19.437 6.752 -6.634 1.00 81.56 202 GLU A C 1
ATOM 1724 O O . GLU A 1 202 ? 19.523 7.974 -6.687 1.00 81.56 202 GLU A O 1
ATOM 1729 N N . ASP A 1 203 ? 19.990 6.079 -5.621 1.00 74.12 203 ASP A N 1
ATOM 1730 C CA . ASP A 1 203 ? 20.488 6.720 -4.381 1.00 74.12 203 ASP A CA 1
ATOM 1731 C C . ASP A 1 203 ? 21.438 7.893 -4.612 1.00 74.12 203 ASP A C 1
ATOM 1733 O O . ASP A 1 203 ? 21.296 8.982 -4.051 1.00 74.12 203 ASP A O 1
ATOM 1737 N N . HIS A 1 204 ? 22.435 7.653 -5.452 1.00 78.00 204 HIS A N 1
ATOM 1738 C CA . HIS A 1 204 ? 23.483 8.612 -5.780 1.00 78.00 204 HIS A CA 1
ATOM 1739 C C . HIS A 1 204 ? 23.651 8.774 -7.290 1.00 78.00 204 HIS A C 1
ATOM 1741 O O . HIS A 1 204 ? 24.537 9.504 -7.732 1.00 78.00 204 HIS A O 1
ATOM 1747 N N . ASP A 1 205 ? 22.799 8.107 -8.067 1.00 82.25 205 ASP A N 1
ATOM 1748 C CA . ASP A 1 205 ? 22.918 8.019 -9.509 1.00 82.25 205 ASP A CA 1
ATOM 1749 C C . ASP A 1 205 ? 21.628 8.489 -10.172 1.00 82.25 205 ASP A C 1
ATOM 1751 O O . ASP A 1 205 ? 20.525 8.097 -9.798 1.00 82.25 205 ASP A O 1
ATOM 1755 N N . HIS A 1 206 ? 21.791 9.302 -11.210 1.00 88.69 206 HIS A N 1
ATOM 1756 C CA . HIS A 1 206 ? 20.698 9.783 -12.041 1.00 88.69 206 HIS A CA 1
ATOM 1757 C C . HIS A 1 206 ? 20.980 9.391 -13.484 1.00 88.69 206 HIS A C 1
ATOM 1759 O O . HIS A 1 206 ? 21.974 9.819 -14.081 1.00 88.69 206 HIS A O 1
ATOM 1765 N N . TYR A 1 207 ? 20.102 8.574 -14.053 1.00 90.50 207 TYR A N 1
ATOM 1766 C CA . TYR A 1 207 ? 20.256 8.057 -15.404 1.00 90.50 207 TYR A CA 1
ATOM 1767 C C . TYR A 1 207 ? 19.204 8.665 -16.319 1.00 90.50 207 TYR A C 1
ATOM 1769 O O . TYR A 1 207 ? 18.012 8.560 -16.055 1.00 90.50 207 TYR A O 1
ATOM 1777 N N . GLU A 1 208 ? 19.633 9.248 -17.436 1.00 94.44 208 GLU A N 1
ATOM 1778 C CA . GLU A 1 208 ? 18.729 9.676 -18.501 1.00 94.44 208 GLU A CA 1
ATOM 1779 C C . GLU A 1 208 ? 18.894 8.748 -19.707 1.00 94.44 208 GLU A C 1
ATOM 1781 O O . GLU A 1 208 ? 19.924 8.754 -20.387 1.00 94.44 208 GLU A O 1
ATOM 1786 N N . LEU A 1 209 ? 17.874 7.927 -19.951 1.00 95.81 209 LEU A N 1
ATOM 1787 C CA . LEU A 1 209 ? 17.863 6.922 -21.003 1.00 95.81 209 LEU A CA 1
ATOM 1788 C C . LEU A 1 209 ? 17.049 7.408 -22.195 1.00 95.81 209 LEU A C 1
ATOM 1790 O O . LEU A 1 209 ? 15.904 7.827 -22.036 1.00 95.81 209 LEU A O 1
ATOM 1794 N N . ASN A 1 210 ? 17.611 7.275 -23.394 1.00 96.56 210 ASN A N 1
ATOM 1795 C CA . ASN A 1 210 ? 16.879 7.435 -24.648 1.00 96.56 210 ASN A CA 1
ATOM 1796 C C . ASN A 1 210 ? 16.587 6.062 -25.244 1.00 96.56 210 ASN A C 1
ATOM 1798 O O . ASN A 1 210 ? 17.492 5.236 -25.383 1.00 96.56 210 ASN A O 1
ATOM 1802 N N . TYR A 1 211 ? 15.335 5.825 -25.610 1.00 96.44 211 TYR A N 1
ATOM 1803 C CA . TYR A 1 211 ? 14.874 4.527 -26.067 1.00 96.44 211 TYR A CA 1
ATOM 1804 C C . TYR A 1 211 ? 14.815 4.404 -27.583 1.00 96.44 211 TYR A C 1
ATOM 1806 O O . TYR A 1 211 ? 14.361 5.300 -28.294 1.00 96.44 211 TYR A O 1
ATOM 1814 N N . TYR A 1 212 ? 15.218 3.236 -28.077 1.00 94.88 212 TYR A N 1
ATOM 1815 C CA . TYR A 1 212 ? 15.034 2.837 -29.465 1.00 94.88 212 TYR A CA 1
ATOM 1816 C C . TYR A 1 212 ? 14.684 1.350 -29.566 1.00 94.88 212 TYR A C 1
ATOM 1818 O O . TYR A 1 212 ? 15.024 0.540 -28.702 1.00 94.88 212 TYR A O 1
ATOM 1826 N N . LYS A 1 213 ? 13.977 0.976 -30.636 1.00 94.75 213 LYS A N 1
ATOM 1827 C CA . LYS A 1 213 ? 13.637 -0.425 -30.915 1.00 94.75 213 LYS A CA 1
ATOM 1828 C C . LYS A 1 213 ? 14.750 -1.090 -31.718 1.00 94.75 213 LYS A C 1
ATOM 1830 O O . LYS A 1 213 ? 15.213 -0.536 -32.713 1.00 94.75 213 LYS A O 1
ATOM 1835 N N . ASN A 1 214 ? 15.109 -2.309 -31.333 1.00 94.19 214 ASN A N 1
ATOM 1836 C CA . ASN A 1 214 ? 16.004 -3.186 -32.079 1.00 94.19 214 ASN A CA 1
ATOM 1837 C C . ASN A 1 214 ? 15.413 -4.603 -32.112 1.00 94.19 214 ASN A C 1
ATOM 1839 O O . ASN A 1 214 ? 15.481 -5.352 -31.137 1.00 94.19 214 ASN A O 1
ATOM 1843 N N . GLY A 1 215 ? 14.771 -4.963 -33.225 1.00 93.06 215 GLY A N 1
ATOM 1844 C CA . GLY A 1 215 ? 14.058 -6.236 -33.347 1.00 93.06 215 GLY A CA 1
ATOM 1845 C C . GLY A 1 215 ? 12.917 -6.359 -32.330 1.00 93.06 215 GLY A C 1
ATOM 1846 O O . GLY A 1 215 ? 12.019 -5.520 -32.297 1.00 93.06 215 GLY A O 1
ATOM 1847 N N . LYS A 1 216 ? 12.948 -7.418 -31.509 1.00 92.44 216 LYS A N 1
ATOM 1848 C CA . LYS A 1 216 ? 11.979 -7.665 -30.422 1.00 92.44 216 LYS A CA 1
ATOM 1849 C C . LYS A 1 216 ? 12.337 -6.953 -29.107 1.00 92.44 216 LYS A C 1
ATOM 1851 O O . LYS A 1 216 ? 11.638 -7.153 -28.111 1.00 92.44 216 LYS A O 1
ATOM 1856 N N . SER A 1 217 ? 13.404 -6.154 -29.100 1.00 94.88 217 SER A N 1
ATOM 1857 C CA . SER A 1 217 ? 13.920 -5.504 -27.899 1.00 94.88 217 SER A CA 1
ATOM 1858 C C . SER A 1 217 ? 13.735 -3.988 -27.938 1.00 94.88 217 SER A C 1
ATOM 1860 O O . SER A 1 217 ? 13.813 -3.354 -28.993 1.00 94.88 217 SER A O 1
ATOM 1862 N N . LEU A 1 218 ? 13.510 -3.412 -26.762 1.00 95.75 218 LEU A N 1
ATOM 1863 C CA . LEU A 1 218 ? 13.520 -1.981 -26.493 1.00 95.75 218 LEU A CA 1
ATOM 1864 C C . LEU A 1 218 ? 14.788 -1.667 -25.688 1.00 95.75 218 LEU A C 1
ATOM 1866 O O . LEU A 1 218 ? 15.007 -2.253 -24.628 1.00 95.75 218 LEU A O 1
ATOM 1870 N N . ILE A 1 219 ? 15.642 -0.794 -26.220 1.00 96.38 219 ILE A N 1
ATOM 1871 C CA . ILE A 1 219 ? 16.969 -0.508 -25.666 1.00 96.38 219 ILE A CA 1
ATOM 1872 C C . ILE A 1 219 ? 17.013 0.937 -25.183 1.00 96.38 219 ILE A C 1
ATOM 1874 O O . ILE A 1 219 ? 16.816 1.856 -25.974 1.00 96.38 219 ILE A O 1
ATOM 1878 N N . GLY A 1 220 ? 17.265 1.118 -23.889 1.00 96.50 220 GLY A N 1
ATOM 1879 C CA . GLY A 1 220 ? 17.492 2.394 -23.224 1.00 96.50 220 GLY A CA 1
ATOM 1880 C C . GLY A 1 220 ? 18.982 2.703 -23.174 1.00 96.50 220 GLY A C 1
ATOM 1881 O O . GLY A 1 220 ? 19.744 2.052 -22.453 1.00 96.50 220 GLY A O 1
ATOM 1882 N N . ASN A 1 221 ? 19.394 3.698 -23.953 1.00 95.62 221 ASN A N 1
ATOM 1883 C CA . ASN A 1 221 ? 20.775 4.140 -24.061 1.00 95.62 221 ASN A CA 1
ATOM 1884 C C . ASN A 1 221 ? 21.051 5.315 -23.120 1.00 95.62 221 ASN A C 1
ATOM 1886 O O . ASN A 1 221 ? 20.376 6.344 -23.193 1.00 95.62 221 ASN A O 1
ATOM 1890 N N . LEU A 1 222 ? 22.059 5.157 -22.269 1.00 93.62 222 LEU A N 1
ATOM 1891 C CA . LEU A 1 222 ? 22.587 6.189 -21.389 1.00 93.62 222 LEU A CA 1
ATOM 1892 C C . LEU A 1 222 ? 23.743 6.909 -22.083 1.00 93.62 222 LEU A C 1
ATOM 1894 O O . LEU A 1 222 ? 24.689 6.267 -22.546 1.00 93.62 222 LEU A O 1
ATOM 1898 N N . LYS A 1 223 ? 23.706 8.242 -22.073 1.00 89.12 223 LYS A N 1
ATOM 1899 C CA . LYS A 1 223 ? 24.834 9.079 -22.487 1.00 89.12 223 LYS A CA 1
ATOM 1900 C C . LYS A 1 223 ? 25.531 9.641 -21.253 1.00 89.12 223 LYS A C 1
ATOM 1902 O O . LYS A 1 223 ? 24.911 10.377 -20.493 1.00 89.12 223 LYS A O 1
ATOM 1907 N N . TYR A 1 224 ? 26.816 9.344 -21.081 1.00 83.56 224 TYR A N 1
ATOM 1908 C CA . TYR A 1 224 ? 27.638 9.912 -20.009 1.00 83.56 224 TYR A CA 1
ATOM 1909 C C . TYR A 1 224 ? 28.928 10.517 -20.570 1.00 83.56 224 TYR A C 1
ATOM 1911 O O . TYR A 1 224 ? 29.324 10.231 -21.700 1.00 83.56 224 TYR A O 1
ATOM 1919 N N . ILE A 1 225 ? 29.557 11.401 -19.802 1.00 81.31 225 ILE A N 1
ATOM 1920 C CA . ILE A 1 225 ? 30.855 11.996 -20.132 1.00 81.31 225 ILE A CA 1
ATOM 1921 C C . ILE A 1 225 ? 31.898 11.276 -19.276 1.00 81.31 225 ILE A C 1
ATOM 1923 O O . ILE A 1 225 ? 31.742 11.229 -18.057 1.00 81.31 225 ILE A O 1
ATOM 1927 N N . ASP A 1 226 ? 32.904 10.663 -19.902 1.00 81.75 226 ASP A N 1
ATOM 1928 C CA . ASP A 1 226 ? 33.983 9.982 -19.178 1.00 81.75 226 ASP A CA 1
ATOM 1929 C C . ASP A 1 226 ? 35.016 10.967 -18.589 1.00 81.75 226 ASP A C 1
ATOM 1931 O O . ASP A 1 226 ? 34.920 12.183 -18.775 1.00 81.75 226 ASP A O 1
ATOM 1935 N N . GLU A 1 227 ? 36.001 10.443 -17.851 1.00 86.25 227 GLU A N 1
ATOM 1936 C CA . GLU A 1 227 ? 37.053 11.232 -17.180 1.00 86.25 227 GLU A CA 1
ATOM 1937 C C . GLU A 1 227 ? 37.852 12.126 -18.151 1.00 86.25 227 GLU A C 1
ATOM 1939 O O . GLU A 1 227 ? 38.378 13.164 -17.750 1.00 86.25 227 GLU A O 1
ATOM 1944 N N . ASP A 1 228 ? 37.873 11.772 -19.440 1.00 90.12 228 ASP A N 1
ATOM 1945 C CA . ASP A 1 228 ? 38.563 12.497 -20.508 1.00 90.12 228 ASP A CA 1
ATOM 1946 C C . ASP A 1 228 ? 37.659 13.524 -21.220 1.00 90.12 228 ASP A C 1
ATOM 1948 O O . ASP A 1 228 ? 38.002 14.030 -22.292 1.00 90.12 228 ASP A O 1
ATOM 1952 N N . ASN A 1 229 ? 36.488 13.844 -20.660 1.00 85.56 229 ASN A N 1
ATOM 1953 C CA . ASN A 1 229 ? 35.451 14.671 -21.288 1.00 85.56 229 ASN A CA 1
ATOM 1954 C C . ASN A 1 229 ? 34.922 14.115 -22.626 1.00 85.56 229 ASN A C 1
ATOM 1956 O O . ASN A 1 229 ? 34.387 14.868 -23.449 1.00 85.56 229 ASN A O 1
ATOM 1960 N N . THR A 1 230 ? 35.031 12.805 -22.863 1.00 84.44 230 THR A N 1
ATOM 1961 C CA . THR A 1 230 ? 34.524 12.174 -24.084 1.00 84.44 230 THR A CA 1
ATOM 1962 C C . THR A 1 230 ? 33.109 11.634 -23.853 1.00 84.44 230 THR A C 1
ATOM 1964 O O . THR A 1 230 ? 32.890 10.829 -22.946 1.00 84.44 230 THR A O 1
ATOM 1967 N N . PRO A 1 231 ? 32.113 12.024 -24.672 1.00 85.25 231 PRO A N 1
ATOM 1968 C CA . PRO A 1 231 ? 30.784 11.435 -24.595 1.00 85.25 231 PRO A CA 1
ATOM 1969 C C . PRO A 1 231 ? 30.813 9.948 -24.964 1.00 85.25 231 PRO A C 1
ATOM 1971 O O . PRO A 1 231 ? 31.252 9.570 -26.054 1.00 85.25 231 PRO A O 1
ATOM 1974 N N . ARG A 1 232 ? 30.287 9.108 -24.079 1.00 86.62 232 ARG A N 1
ATOM 1975 C CA . ARG A 1 232 ? 30.106 7.670 -24.270 1.00 86.62 232 ARG A CA 1
ATOM 1976 C C . ARG A 1 232 ? 28.623 7.330 -24.221 1.00 86.62 232 ARG A C 1
ATOM 1978 O O . ARG A 1 232 ? 27.873 7.897 -23.432 1.00 86.62 232 ARG A O 1
ATOM 1985 N N . ASN A 1 233 ? 28.227 6.386 -25.068 1.00 89.00 233 ASN A N 1
ATOM 1986 C CA . ASN A 1 233 ? 26.887 5.816 -25.088 1.00 89.00 233 ASN A CA 1
ATOM 1987 C C . ASN A 1 233 ? 26.972 4.371 -24.601 1.00 89.00 233 ASN A C 1
ATOM 1989 O O . ASN A 1 233 ? 27.813 3.610 -25.086 1.00 89.00 233 ASN A O 1
ATOM 1993 N N . TYR A 1 234 ? 26.099 3.997 -23.676 1.00 89.25 234 TYR A N 1
ATOM 1994 C CA . TYR A 1 234 ? 26.027 2.653 -23.118 1.00 89.25 234 TYR A CA 1
ATOM 1995 C C . TYR A 1 234 ? 24.579 2.172 -23.115 1.00 89.25 234 TYR A C 1
ATOM 1997 O O . TYR A 1 234 ? 23.685 2.888 -22.664 1.00 89.25 234 TYR A O 1
ATOM 2005 N N . ASP A 1 235 ? 24.340 0.959 -23.608 1.00 92.88 235 ASP A N 1
ATOM 2006 C CA . ASP A 1 235 ? 23.030 0.323 -23.492 1.00 92.88 235 ASP A CA 1
ATOM 2007 C C . ASP A 1 235 ? 22.837 -0.105 -22.036 1.00 92.88 235 ASP A C 1
ATOM 2009 O O . ASP A 1 235 ? 23.388 -1.104 -21.576 1.00 92.88 235 ASP A O 1
ATOM 2013 N N . TYR A 1 236 ? 22.098 0.712 -21.292 1.00 92.50 236 TYR A N 1
ATOM 2014 C CA . TYR A 1 236 ? 21.973 0.583 -19.845 1.00 92.50 236 TYR A CA 1
ATOM 2015 C C . TYR A 1 236 ? 20.820 -0.333 -19.445 1.00 92.50 236 TYR A C 1
ATOM 2017 O O . TYR A 1 236 ? 20.942 -1.112 -18.495 1.00 92.50 236 TYR A O 1
ATOM 2025 N N . LYS A 1 237 ? 19.710 -0.248 -20.188 1.00 94.31 237 LYS A N 1
ATOM 2026 C CA . LYS A 1 237 ? 18.502 -1.035 -19.954 1.00 94.31 237 LYS A CA 1
ATOM 2027 C C . LYS A 1 237 ? 18.034 -1.691 -21.245 1.00 94.31 237 LYS A C 1
ATOM 2029 O O . LYS A 1 237 ? 17.863 -1.018 -22.255 1.00 94.31 237 LYS A O 1
ATOM 2034 N N . ILE A 1 238 ? 17.819 -2.999 -21.226 1.00 95.50 238 ILE A N 1
ATOM 2035 C CA . ILE A 1 238 ? 17.362 -3.773 -22.383 1.00 95.50 238 ILE A CA 1
ATOM 2036 C C . ILE A 1 238 ? 16.134 -4.565 -21.964 1.00 95.50 238 ILE A C 1
ATOM 2038 O O . ILE A 1 238 ? 16.217 -5.398 -21.065 1.00 95.50 238 ILE A O 1
ATOM 2042 N N . ILE A 1 239 ? 15.014 -4.328 -22.640 1.00 95.31 239 ILE A N 1
ATOM 2043 C CA . ILE A 1 239 ? 13.761 -5.057 -22.447 1.00 95.31 239 ILE A CA 1
ATOM 2044 C C . ILE A 1 239 ? 13.554 -5.938 -23.673 1.00 95.31 239 ILE A C 1
ATOM 2046 O O . ILE A 1 239 ? 13.401 -5.425 -24.780 1.00 95.31 239 ILE A O 1
ATOM 2050 N N . SER A 1 240 ? 13.571 -7.255 -23.500 1.00 95.44 240 SER A N 1
ATOM 2051 C CA . SER A 1 240 ? 13.469 -8.230 -24.587 1.00 95.44 240 SER A CA 1
ATOM 2052 C C . SER A 1 240 ? 12.238 -9.107 -24.421 1.00 95.44 240 SER A C 1
ATOM 2054 O O . SER A 1 240 ? 12.057 -9.748 -23.388 1.00 95.44 240 SER A O 1
ATOM 2056 N N . ASN A 1 241 ? 11.417 -9.178 -25.468 1.00 92.25 241 ASN A N 1
ATOM 2057 C CA . ASN A 1 241 ? 10.250 -10.054 -25.497 1.00 92.25 241 ASN A CA 1
ATOM 2058 C C . ASN A 1 241 ? 10.624 -11.430 -26.057 1.00 92.25 241 ASN A C 1
ATOM 2060 O O . ASN A 1 241 ? 11.078 -11.543 -27.202 1.00 92.25 241 ASN A O 1
ATOM 2064 N N . THR A 1 242 ? 10.392 -12.477 -25.269 1.00 88.50 242 THR A N 1
ATOM 2065 C CA . THR A 1 242 ? 10.487 -13.874 -25.710 1.00 88.50 242 THR A CA 1
ATOM 2066 C C . THR A 1 242 ? 9.097 -14.499 -25.787 1.00 88.50 242 THR A C 1
ATOM 2068 O O . THR A 1 242 ? 8.110 -13.892 -25.377 1.00 88.50 242 THR A O 1
ATOM 2071 N N . ASP A 1 243 ? 9.010 -15.726 -26.294 1.00 86.31 243 ASP A N 1
ATOM 2072 C CA . ASP A 1 243 ? 7.729 -16.432 -26.401 1.00 86.31 243 ASP A CA 1
ATOM 2073 C C . ASP A 1 243 ? 7.190 -16.892 -25.027 1.00 86.31 243 ASP A C 1
ATOM 2075 O O . ASP A 1 243 ? 6.044 -17.318 -24.930 1.00 86.31 243 ASP A O 1
ATOM 2079 N N . SER A 1 244 ? 8.004 -16.844 -23.962 1.00 86.81 244 SER A N 1
ATOM 2080 C CA . SER A 1 244 ? 7.645 -17.362 -22.626 1.00 86.81 244 SER A CA 1
ATOM 2081 C C . SER A 1 244 ? 7.858 -16.372 -21.478 1.00 86.81 244 SER A C 1
ATOM 2083 O O . SER A 1 244 ? 7.353 -16.591 -20.377 1.00 86.81 244 SER A O 1
ATOM 2085 N N . TYR A 1 245 ? 8.629 -15.308 -21.701 1.00 93.69 245 TYR A N 1
ATOM 2086 C CA . TYR A 1 245 ? 8.909 -14.282 -20.700 1.00 93.69 245 TYR A CA 1
ATOM 2087 C C . TYR A 1 245 ? 9.354 -12.950 -21.317 1.00 93.69 245 TYR A C 1
ATOM 2089 O O . TYR A 1 245 ? 9.898 -12.912 -22.423 1.00 93.69 245 TYR A O 1
ATOM 2097 N N . ILE A 1 246 ? 9.194 -11.867 -20.560 1.00 95.19 246 ILE A N 1
ATOM 2098 C CA . ILE A 1 246 ? 9.872 -10.590 -20.806 1.00 95.19 246 ILE A CA 1
ATOM 2099 C C . ILE A 1 246 ? 11.139 -10.560 -19.955 1.00 95.19 246 ILE A C 1
ATOM 2101 O O . ILE A 1 246 ? 11.091 -10.841 -18.759 1.00 95.19 246 ILE A O 1
ATOM 2105 N N . GLU A 1 247 ? 12.280 -10.255 -20.566 1.00 95.62 247 GLU A N 1
ATOM 2106 C CA . GLU A 1 247 ? 13.559 -10.095 -19.873 1.00 95.62 247 GLU A CA 1
ATOM 2107 C C . GLU A 1 247 ? 13.948 -8.633 -19.809 1.00 95.62 247 GLU A C 1
ATOM 2109 O O . GLU A 1 247 ? 13.956 -7.950 -20.830 1.00 95.62 247 GLU A O 1
ATOM 2114 N N . ILE A 1 248 ? 14.304 -8.169 -18.619 1.00 94.12 248 ILE A N 1
ATOM 2115 C CA . ILE A 1 248 ? 14.765 -6.810 -18.383 1.00 94.12 248 ILE A CA 1
ATOM 2116 C C . ILE A 1 248 ? 16.159 -6.906 -17.789 1.00 94.12 248 ILE A C 1
ATOM 2118 O O . ILE A 1 248 ? 16.351 -7.382 -16.671 1.00 94.12 248 ILE A O 1
ATOM 2122 N N . VAL A 1 249 ? 17.143 -6.456 -18.552 1.00 92.94 249 VAL A N 1
ATOM 2123 C CA . VAL A 1 249 ? 18.511 -6.276 -18.072 1.00 92.94 249 VAL A CA 1
ATOM 2124 C C . VAL A 1 249 ? 18.684 -4.801 -17.769 1.00 92.94 249 VAL A C 1
ATOM 2126 O O . VAL A 1 249 ? 18.481 -3.984 -18.660 1.00 92.94 249 VAL A O 1
ATOM 2129 N N . VAL A 1 250 ? 19.027 -4.454 -16.532 1.00 89.06 250 VAL A N 1
ATOM 2130 C CA . VAL A 1 250 ? 19.283 -3.069 -16.110 1.00 89.06 250 VAL A CA 1
ATOM 2131 C C . VAL A 1 250 ? 20.545 -3.030 -15.259 1.00 89.06 250 VAL A C 1
ATOM 2133 O O . VAL A 1 250 ? 20.625 -3.673 -14.209 1.00 89.06 250 VAL A O 1
ATOM 2136 N N . GLY A 1 251 ? 21.575 -2.338 -15.748 1.00 84.75 251 GLY A N 1
ATOM 2137 C CA . GLY A 1 251 ? 22.900 -2.368 -15.130 1.00 84.75 251 GLY A CA 1
ATOM 2138 C C . GLY A 1 251 ? 23.425 -3.804 -14.980 1.00 84.75 251 GLY A C 1
ATOM 2139 O O . GLY A 1 251 ? 23.728 -4.470 -15.968 1.00 84.75 251 GLY A O 1
ATOM 2140 N N . ARG A 1 252 ? 23.533 -4.291 -13.734 1.00 82.81 252 ARG A N 1
ATOM 2141 C CA . ARG A 1 252 ? 23.957 -5.670 -13.398 1.00 82.81 252 ARG A CA 1
ATOM 2142 C C . ARG A 1 252 ? 22.811 -6.595 -12.971 1.00 82.81 252 ARG A C 1
ATOM 2144 O O . ARG A 1 252 ? 23.073 -7.728 -12.577 1.00 82.81 252 ARG A O 1
ATOM 2151 N N . LYS A 1 253 ? 21.566 -6.121 -13.003 1.00 87.88 253 LYS A N 1
ATOM 2152 C CA . LYS A 1 253 ? 20.384 -6.898 -12.614 1.00 87.88 253 LYS A CA 1
ATOM 2153 C C . LYS A 1 253 ? 19.744 -7.522 -13.849 1.00 87.88 253 LYS A C 1
ATOM 2155 O O . LYS A 1 253 ? 19.670 -6.895 -14.906 1.00 87.88 253 LYS A O 1
ATOM 2160 N N . ASN A 1 254 ? 19.264 -8.750 -13.699 1.00 92.62 254 ASN A N 1
ATOM 2161 C CA . ASN A 1 254 ? 18.500 -9.458 -14.722 1.00 92.62 254 ASN A CA 1
ATOM 2162 C C . ASN A 1 254 ? 17.156 -9.877 -14.127 1.00 92.62 254 ASN A C 1
ATOM 2164 O O . ASN A 1 254 ? 17.120 -10.648 -13.168 1.00 92.62 254 ASN A O 1
ATOM 2168 N N . ILE A 1 255 ? 16.072 -9.356 -14.691 1.00 93.12 255 ILE A N 1
ATOM 2169 C CA . ILE A 1 255 ? 14.700 -9.660 -14.299 1.00 93.12 255 ILE A CA 1
ATOM 2170 C C . ILE A 1 255 ? 14.031 -10.454 -15.417 1.00 93.12 255 ILE A C 1
ATOM 2172 O O . ILE A 1 255 ? 14.164 -10.118 -16.593 1.00 93.12 255 ILE A O 1
ATOM 2176 N N . LYS A 1 256 ? 13.272 -11.485 -15.052 1.00 95.56 256 LYS A N 1
ATOM 2177 C CA . LYS A 1 256 ? 12.441 -12.264 -15.973 1.00 95.56 256 LYS A CA 1
ATOM 2178 C C . LYS A 1 256 ? 11.007 -12.307 -15.483 1.00 95.56 256 LYS A C 1
ATOM 2180 O O . LYS A 1 256 ? 10.755 -12.831 -14.402 1.00 95.56 256 LYS A O 1
ATOM 2185 N N . HIS A 1 257 ? 10.091 -11.822 -16.308 1.00 95.44 257 HIS A N 1
ATOM 2186 C CA . HIS A 1 257 ? 8.648 -11.862 -16.104 1.00 95.44 257 HIS A CA 1
ATOM 2187 C C . HIS A 1 257 ? 8.030 -12.979 -16.929 1.00 95.44 257 HIS A C 1
ATOM 2189 O O . HIS A 1 257 ? 8.066 -12.929 -18.154 1.00 95.44 257 HIS A O 1
ATOM 2195 N N . PHE A 1 258 ? 7.463 -13.983 -16.275 1.00 96.06 258 PHE A N 1
ATOM 2196 C CA . PHE A 1 258 ? 6.829 -15.130 -16.917 1.00 96.06 258 PHE A CA 1
ATOM 2197 C C . PHE A 1 258 ? 5.324 -14.916 -17.014 1.00 96.06 258 PHE A C 1
ATOM 2199 O O . PHE A 1 258 ? 4.691 -14.527 -16.029 1.00 96.06 258 PHE A O 1
ATOM 2206 N N . TYR A 1 259 ? 4.758 -15.237 -18.176 1.00 93.38 259 TYR A N 1
ATOM 2207 C CA . TYR A 1 259 ? 3.345 -15.018 -18.464 1.00 93.38 259 TYR A CA 1
ATOM 2208 C C . TYR A 1 259 ? 2.618 -16.319 -18.819 1.00 93.38 259 TYR A C 1
ATOM 2210 O O . TYR A 1 259 ? 3.190 -17.205 -19.454 1.00 93.38 259 TYR A O 1
ATOM 2218 N N . ASP A 1 260 ? 1.346 -16.406 -18.431 1.00 93.00 260 ASP A N 1
ATOM 2219 C CA . ASP A 1 260 ? 0.364 -17.359 -18.956 1.00 93.00 260 ASP A CA 1
ATOM 2220 C C . ASP A 1 260 ? -0.706 -16.572 -19.728 1.00 93.00 260 ASP A C 1
ATOM 2222 O O . ASP A 1 260 ? -1.564 -15.898 -19.144 1.00 93.00 260 ASP A O 1
ATOM 2226 N N . GLY A 1 261 ? -0.582 -16.560 -21.057 1.00 90.44 261 GLY A N 1
ATOM 2227 C CA . GLY A 1 261 ? -1.293 -15.605 -21.905 1.00 90.44 261 GLY A CA 1
ATOM 2228 C C . GLY A 1 261 ? -0.890 -14.167 -21.564 1.00 90.44 261 GLY A C 1
ATOM 2229 O O . GLY A 1 261 ? 0.279 -13.808 -21.661 1.00 90.44 261 GLY A O 1
ATOM 2230 N N . GLU A 1 262 ? -1.856 -13.350 -21.145 1.00 89.50 262 GLU A N 1
ATOM 2231 C CA . GLU A 1 262 ? -1.635 -11.952 -20.736 1.00 89.50 262 GLU A CA 1
ATOM 2232 C C . GLU A 1 262 ? -1.364 -11.799 -19.228 1.00 89.50 262 GLU A C 1
ATOM 2234 O O . GLU A 1 262 ? -1.122 -10.694 -18.742 1.00 89.50 262 GLU A O 1
ATOM 2239 N N . LYS A 1 263 ? -1.418 -12.891 -18.454 1.00 92.31 263 LYS A N 1
ATOM 2240 C CA . LYS A 1 263 ? -1.260 -12.837 -16.997 1.00 92.31 263 LYS A CA 1
ATOM 2241 C C . LYS A 1 263 ? 0.199 -13.004 -16.605 1.00 92.31 263 LYS A C 1
ATOM 2243 O O . LYS A 1 263 ? 0.777 -14.053 -16.863 1.00 92.31 263 LYS A O 1
ATOM 2248 N N . LEU A 1 264 ? 0.766 -12.008 -15.929 1.00 93.38 264 LEU A N 1
ATOM 2249 C CA . LEU A 1 264 ? 2.056 -12.119 -15.254 1.00 93.38 264 LEU A CA 1
ATOM 2250 C C . LEU A 1 264 ? 1.898 -13.086 -14.083 1.00 93.38 264 LEU A C 1
ATOM 2252 O O . LEU A 1 264 ? 1.201 -12.768 -13.131 1.00 93.38 264 LEU A O 1
ATOM 2256 N N . ILE A 1 265 ? 2.512 -14.264 -14.148 1.00 95.69 265 ILE A N 1
ATOM 2257 C CA . ILE A 1 265 ? 2.355 -15.305 -13.118 1.00 95.69 265 ILE A CA 1
ATOM 2258 C C . ILE A 1 265 ? 3.537 -15.364 -12.154 1.00 95.69 265 ILE A C 1
ATOM 2260 O O . ILE A 1 265 ? 3.398 -15.845 -11.027 1.00 95.69 265 ILE A O 1
ATOM 2264 N N . ARG A 1 266 ? 4.715 -14.905 -12.589 1.00 95.50 266 ARG A N 1
ATOM 2265 C CA . ARG A 1 266 ? 5.954 -15.041 -11.821 1.00 95.50 266 ARG A CA 1
ATOM 2266 C C . ARG A 1 266 ? 7.024 -14.077 -12.299 1.00 95.50 266 ARG A C 1
ATOM 2268 O O . ARG A 1 266 ? 7.167 -13.868 -13.500 1.00 95.50 266 ARG A O 1
ATOM 2275 N N . SER A 1 267 ? 7.842 -13.611 -11.367 1.00 94.94 267 SER A N 1
ATOM 2276 C CA . SER A 1 267 ? 9.021 -12.804 -11.657 1.00 94.94 267 SER A CA 1
ATOM 2277 C C . SER A 1 267 ? 10.227 -13.358 -10.939 1.00 94.94 267 SER A C 1
ATOM 2279 O O . SER A 1 267 ? 10.134 -13.740 -9.776 1.00 94.94 267 SER A O 1
ATOM 2281 N N . VAL A 1 268 ? 11.356 -13.391 -11.639 1.00 94.44 268 VAL A N 1
ATOM 2282 C CA . VAL A 1 268 ? 12.636 -13.849 -11.103 1.00 94.44 268 VAL A CA 1
ATOM 2283 C C . VAL A 1 268 ? 13.662 -12.746 -11.291 1.00 94.44 268 VAL A C 1
ATOM 2285 O O . VAL A 1 268 ? 13.847 -12.277 -12.411 1.00 94.44 268 VAL A O 1
ATOM 2288 N N . ILE A 1 269 ? 14.335 -12.356 -10.212 1.00 91.69 269 ILE A N 1
ATOM 2289 C CA . ILE A 1 269 ? 15.419 -11.371 -10.220 1.00 91.69 269 ILE A CA 1
ATOM 2290 C C . ILE A 1 269 ? 16.720 -12.078 -9.875 1.00 91.69 269 ILE A C 1
ATOM 2292 O O . ILE A 1 269 ? 16.799 -12.769 -8.865 1.00 91.69 269 ILE A O 1
ATOM 2296 N N . ASN A 1 270 ? 17.748 -11.864 -10.691 1.00 92.62 270 ASN A N 1
ATOM 2297 C CA . ASN A 1 270 ? 19.137 -12.118 -10.331 1.00 92.62 270 ASN A CA 1
ATOM 2298 C C . ASN A 1 270 ? 19.800 -10.773 -10.046 1.00 92.62 270 ASN A C 1
ATOM 2300 O O . ASN A 1 270 ? 19.917 -9.935 -10.948 1.00 92.62 270 ASN A O 1
ATOM 2304 N N . ASN A 1 271 ? 20.183 -10.554 -8.791 1.00 86.69 271 ASN A N 1
ATOM 2305 C CA . ASN A 1 271 ? 20.766 -9.289 -8.366 1.00 86.69 271 ASN A CA 1
ATOM 2306 C C . ASN A 1 271 ? 22.270 -9.212 -8.694 1.00 86.69 271 ASN A C 1
ATOM 2308 O O . ASN A 1 271 ? 22.875 -10.164 -9.193 1.00 86.69 271 ASN A O 1
ATOM 2312 N N . SER A 1 272 ? 22.892 -8.072 -8.391 1.00 82.19 272 SER A N 1
ATOM 2313 C CA . SER A 1 272 ? 24.312 -7.814 -8.673 1.00 82.19 272 SER A CA 1
ATOM 2314 C C . SER A 1 272 ? 25.285 -8.730 -7.917 1.00 82.19 272 SER A C 1
ATOM 2316 O O . SER A 1 272 ? 26.438 -8.854 -8.327 1.00 82.19 272 SER A O 1
ATOM 2318 N N . GLU A 1 273 ? 24.834 -9.386 -6.844 1.00 86.56 273 GLU A N 1
ATOM 2319 C CA . GLU A 1 273 ? 25.601 -10.372 -6.073 1.00 86.56 273 GLU A CA 1
ATOM 2320 C C . GLU A 1 273 ? 25.437 -11.804 -6.616 1.00 86.56 273 GLU A C 1
ATOM 2322 O O . GLU A 1 273 ? 26.009 -12.743 -6.064 1.00 86.56 273 GLU A O 1
ATOM 2327 N N . GLY A 1 274 ? 24.637 -11.995 -7.671 1.00 87.00 274 GLY A N 1
ATOM 2328 C CA . GLY A 1 274 ? 24.312 -13.309 -8.223 1.00 87.00 274 GLY A CA 1
ATOM 2329 C C . GLY A 1 274 ? 23.287 -14.096 -7.401 1.00 87.00 274 GLY A C 1
ATOM 2330 O O . GLY A 1 274 ? 23.132 -15.296 -7.619 1.00 87.00 274 GLY A O 1
ATOM 2331 N N . LYS A 1 275 ? 22.588 -13.451 -6.457 1.00 90.06 275 LYS A N 1
ATOM 2332 C CA . LYS A 1 275 ? 21.482 -14.073 -5.717 1.00 90.06 275 LYS A CA 1
ATOM 2333 C C . LYS A 1 275 ? 20.203 -14.010 -6.537 1.00 90.06 275 LYS A C 1
ATOM 2335 O O . LYS A 1 275 ? 19.921 -12.998 -7.179 1.00 90.06 275 LYS A O 1
ATOM 2340 N N . THR A 1 276 ? 19.426 -15.084 -6.466 1.00 92.25 276 THR A N 1
ATOM 2341 C CA . THR A 1 276 ? 18.144 -15.207 -7.157 1.00 92.25 276 THR A CA 1
ATOM 2342 C C . THR A 1 276 ? 16.990 -15.056 -6.177 1.00 92.25 276 THR A C 1
ATOM 2344 O O . THR A 1 276 ? 16.963 -15.722 -5.141 1.00 92.25 276 THR A O 1
ATOM 2347 N N . TYR A 1 277 ? 16.015 -14.231 -6.543 1.00 90.75 277 TYR A N 1
ATOM 2348 C CA . TYR A 1 277 ? 14.766 -14.034 -5.816 1.00 90.75 277 TYR A CA 1
ATOM 2349 C C . TYR A 1 277 ? 13.581 -14.253 -6.747 1.00 90.75 277 TYR A C 1
ATOM 2351 O O . TYR A 1 277 ? 13.657 -13.949 -7.938 1.00 90.75 277 TYR A O 1
ATOM 2359 N N . GLU A 1 278 ? 12.486 -14.777 -6.207 1.00 92.12 278 GLU A N 1
ATOM 2360 C CA . GLU A 1 278 ? 11.268 -15.069 -6.958 1.00 92.12 278 GLU A CA 1
ATOM 2361 C C . GLU A 1 278 ? 10.047 -14.543 -6.208 1.00 92.12 278 GLU A C 1
ATOM 2363 O O . GLU A 1 278 ? 9.974 -14.663 -4.986 1.00 92.12 278 GLU A O 1
ATOM 2368 N N . ILE A 1 279 ? 9.080 -14.016 -6.960 1.00 91.25 279 ILE A N 1
ATOM 2369 C CA . ILE A 1 279 ? 7.717 -13.780 -6.478 1.00 91.25 279 ILE A CA 1
ATOM 2370 C C . ILE A 1 279 ? 6.699 -14.339 -7.468 1.00 91.25 279 ILE A C 1
ATOM 2372 O O . ILE A 1 279 ? 6.895 -14.285 -8.689 1.00 91.25 279 ILE A O 1
ATOM 2376 N N . LYS A 1 280 ? 5.595 -14.864 -6.938 1.00 93.31 280 LYS A N 1
ATOM 2377 C CA . LYS A 1 280 ? 4.423 -15.288 -7.706 1.00 93.31 280 LYS A CA 1
ATOM 2378 C C . LYS A 1 280 ? 3.325 -14.249 -7.615 1.00 93.31 280 LYS A C 1
ATOM 2380 O O . LYS A 1 280 ? 3.263 -13.481 -6.659 1.00 93.31 280 LYS A O 1
ATOM 2385 N N . TYR A 1 281 ? 2.462 -14.254 -8.619 1.00 94.06 281 TYR A N 1
ATOM 2386 C CA . TYR A 1 281 ? 1.395 -13.282 -8.800 1.00 94.06 281 TYR A CA 1
ATOM 2387 C C . TYR A 1 281 ? 0.063 -14.012 -8.858 1.00 94.06 281 TYR A C 1
ATOM 2389 O O . TYR A 1 281 ? -0.088 -15.024 -9.547 1.00 94.06 281 TYR A O 1
ATOM 2397 N N . TYR A 1 282 ? -0.911 -13.476 -8.139 1.00 93.56 282 TYR A N 1
ATOM 2398 C CA . TYR A 1 282 ? -2.227 -14.066 -7.981 1.00 93.56 282 TYR A CA 1
ATOM 2399 C C . TYR A 1 282 ? -3.285 -13.084 -8.470 1.00 93.56 282 TYR A C 1
ATOM 2401 O O . TYR A 1 282 ? -3.148 -11.868 -8.323 1.00 93.56 282 TYR A O 1
ATOM 2409 N N . TYR A 1 283 ? -4.338 -13.623 -9.080 1.00 93.44 283 TYR A N 1
ATOM 2410 C CA . TYR A 1 283 ? -5.405 -12.841 -9.693 1.00 93.44 283 TYR A CA 1
ATOM 2411 C C . TYR A 1 283 ? -6.739 -13.120 -9.013 1.00 93.44 283 TYR A C 1
ATOM 2413 O O . TYR A 1 283 ? -7.068 -14.273 -8.735 1.00 93.44 283 TYR A O 1
ATOM 2421 N N . LYS A 1 284 ? -7.541 -12.069 -8.853 1.00 90.56 284 LYS A N 1
ATOM 2422 C CA . LYS A 1 284 ? -8.923 -12.120 -8.368 1.00 90.56 284 LYS A CA 1
ATOM 2423 C C . LYS A 1 284 ? -9.786 -11.319 -9.333 1.00 90.56 284 LYS A C 1
ATOM 2425 O O . LYS A 1 284 ? -9.413 -10.216 -9.725 1.00 90.56 284 LYS A O 1
ATOM 2430 N N . ASP A 1 285 ? -10.870 -11.923 -9.813 1.00 91.31 285 ASP A N 1
ATOM 2431 C CA . ASP A 1 285 ? -11.786 -11.309 -10.788 1.00 91.31 285 ASP A CA 1
ATOM 2432 C C . ASP A 1 285 ? -11.082 -10.750 -12.043 1.00 91.31 285 ASP A C 1
ATOM 2434 O O . ASP A 1 285 ? -11.417 -9.693 -12.573 1.00 91.31 285 ASP A O 1
ATOM 2438 N N . GLY A 1 286 ? -10.055 -11.467 -12.515 1.00 91.00 286 GLY A N 1
ATOM 2439 C CA . GLY A 1 286 ? -9.281 -11.095 -13.703 1.00 91.00 286 GLY A CA 1
ATOM 2440 C C . GLY A 1 286 ? -8.271 -9.962 -13.495 1.00 91.00 286 GLY A C 1
ATOM 2441 O O . GLY A 1 286 ? -7.550 -9.637 -14.433 1.00 91.00 286 GLY A O 1
ATOM 2442 N N . ARG A 1 287 ? -8.164 -9.398 -12.287 1.00 92.31 287 ARG A N 1
ATOM 2443 C CA . ARG A 1 287 ? -7.186 -8.359 -11.937 1.00 92.31 287 ARG A CA 1
ATOM 2444 C C . ARG A 1 287 ? -6.066 -8.923 -11.088 1.00 92.31 287 ARG A C 1
ATOM 2446 O O . ARG A 1 287 ? -6.270 -9.886 -10.349 1.00 92.31 287 ARG A O 1
ATOM 2453 N N . LEU A 1 288 ? -4.891 -8.322 -11.215 1.00 93.19 288 LEU A N 1
ATOM 2454 C CA . LEU A 1 288 ? -3.755 -8.661 -10.381 1.00 93.19 288 LEU A CA 1
ATOM 2455 C C . LEU A 1 288 ? -4.093 -8.265 -8.938 1.00 93.19 288 LEU A C 1
ATOM 2457 O O . LEU A 1 288 ? -4.458 -7.127 -8.682 1.00 93.19 288 LEU A O 1
ATOM 2461 N N . ASN A 1 289 ? -4.072 -9.218 -8.012 1.00 92.19 289 ASN A N 1
ATOM 2462 C CA . ASN A 1 289 ? -4.589 -9.011 -6.661 1.00 92.19 289 ASN A CA 1
ATOM 2463 C C . ASN A 1 289 ? -3.461 -8.912 -5.642 1.00 92.19 289 ASN A C 1
ATOM 2465 O O . ASN A 1 289 ? -3.379 -7.935 -4.905 1.00 92.19 289 ASN A O 1
ATOM 2469 N N . ASN A 1 290 ? -2.556 -9.884 -5.646 1.00 92.06 290 ASN A N 1
ATOM 2470 C CA . ASN A 1 290 ? -1.475 -9.947 -4.677 1.00 92.06 290 ASN A CA 1
ATOM 2471 C C . ASN A 1 290 ? -0.283 -10.747 -5.207 1.00 92.06 290 ASN A C 1
ATOM 2473 O O . ASN A 1 290 ? -0.365 -11.424 -6.234 1.00 92.06 290 ASN A O 1
ATOM 2477 N N . THR A 1 291 ? 0.819 -10.682 -4.473 1.00 91.12 291 THR A N 1
ATOM 2478 C CA . THR A 1 291 ? 1.973 -11.570 -4.625 1.00 91.12 291 THR A CA 1
ATOM 2479 C C . THR A 1 291 ? 2.074 -12.508 -3.425 1.00 91.12 291 THR A C 1
ATOM 2481 O O . THR A 1 291 ? 1.179 -12.558 -2.582 1.00 91.12 291 THR A O 1
ATOM 2484 N N . ASP A 1 292 ? 3.173 -13.246 -3.298 1.00 84.94 292 ASP A N 1
ATOM 2485 C CA . ASP A 1 292 ? 3.481 -13.955 -2.056 1.00 84.94 292 ASP A CA 1
ATOM 2486 C C . ASP A 1 292 ? 3.694 -13.001 -0.860 1.00 84.94 292 ASP A C 1
ATOM 2488 O O . ASP A 1 292 ? 3.533 -13.427 0.284 1.00 84.94 292 ASP A O 1
ATOM 2492 N N . TYR A 1 293 ? 4.018 -11.723 -1.090 1.00 85.00 293 TYR A N 1
ATOM 2493 C CA . TYR A 1 293 ? 4.540 -10.815 -0.056 1.00 85.00 293 TYR A CA 1
ATOM 2494 C C . TYR A 1 293 ? 3.900 -9.423 -0.034 1.00 85.00 293 TYR A C 1
ATOM 2496 O O . TYR A 1 293 ? 4.326 -8.568 0.739 1.00 85.00 293 TYR A O 1
ATOM 2504 N N . GLY A 1 294 ? 2.876 -9.177 -0.844 1.00 85.56 294 GLY A N 1
ATOM 2505 C CA . GLY A 1 294 ? 2.243 -7.868 -0.926 1.00 85.56 294 GLY A CA 1
ATOM 2506 C C . GLY A 1 294 ? 0.952 -7.874 -1.720 1.00 85.56 294 GLY A C 1
ATOM 2507 O O . GLY A 1 294 ? 0.586 -8.881 -2.326 1.00 85.56 294 GLY A O 1
ATOM 2508 N N . GLU A 1 295 ? 0.289 -6.728 -1.748 1.00 89.38 295 GLU A N 1
ATOM 2509 C CA . GLU A 1 295 ? -1.001 -6.530 -2.406 1.00 89.38 295 GLU A CA 1
ATOM 2510 C C . GLU A 1 295 ? -0.951 -5.390 -3.413 1.00 89.38 295 GLU A C 1
ATOM 2512 O O . GLU A 1 295 ? -0.257 -4.392 -3.213 1.00 89.38 295 GLU A O 1
ATOM 2517 N N . PHE A 1 296 ? -1.712 -5.540 -4.494 1.00 91.00 296 PHE A N 1
ATOM 2518 C CA . PHE A 1 296 ? -1.905 -4.494 -5.488 1.00 91.00 296 PHE A CA 1
ATOM 2519 C C . PHE A 1 296 ? -3.187 -3.727 -5.190 1.00 91.00 296 PHE A C 1
ATOM 2521 O O . PHE A 1 296 ? -4.220 -4.317 -4.874 1.00 91.00 296 PHE A O 1
ATOM 2528 N N . PHE A 1 297 ? -3.138 -2.410 -5.355 1.00 88.50 297 PHE A N 1
ATOM 2529 C CA . PHE A 1 297 ? -4.302 -1.547 -5.181 1.00 88.50 297 PHE A CA 1
ATOM 2530 C C . PHE A 1 297 ? -4.569 -0.730 -6.440 1.00 88.50 297 PHE A C 1
ATOM 2532 O O . PHE A 1 297 ? -3.681 -0.488 -7.262 1.00 88.50 297 PHE A O 1
ATOM 2539 N N . TYR A 1 298 ? -5.830 -0.343 -6.606 1.00 89.62 298 TYR A N 1
ATOM 2540 C CA . TYR A 1 298 ? -6.344 0.260 -7.827 1.00 89.62 298 TYR A CA 1
ATOM 2541 C C . TYR A 1 298 ? -7.115 1.534 -7.512 1.00 89.62 298 TYR A C 1
ATOM 2543 O O . TYR A 1 298 ? -7.913 1.563 -6.580 1.00 89.62 298 TYR A O 1
ATOM 2551 N N . GLU A 1 299 ? -6.956 2.544 -8.358 1.00 86.00 299 GLU A N 1
ATOM 2552 C CA . GLU A 1 299 ? -7.729 3.785 -8.318 1.00 86.00 299 GLU A CA 1
ATOM 2553 C C . GLU A 1 299 ? -8.345 4.006 -9.699 1.00 86.00 299 GLU A C 1
ATOM 2555 O O . GLU A 1 299 ? -7.666 3.888 -10.718 1.00 86.00 299 GLU A O 1
ATOM 2560 N N . ASN A 1 300 ? -9.654 4.272 -9.755 1.00 86.38 300 ASN A N 1
ATOM 2561 C CA . ASN A 1 300 ? -10.389 4.484 -11.012 1.00 86.38 300 ASN A CA 1
ATOM 2562 C C . ASN A 1 300 ? -10.200 3.361 -12.058 1.00 86.38 300 ASN A C 1
ATOM 2564 O O . ASN A 1 300 ? -10.258 3.591 -13.262 1.00 86.38 300 ASN A O 1
ATOM 2568 N N . GLY A 1 301 ? -9.980 2.125 -11.595 1.00 88.50 301 GLY A N 1
ATOM 2569 C CA . GLY A 1 301 ? -9.771 0.951 -12.449 1.00 88.50 301 GLY A CA 1
ATOM 2570 C C . GLY A 1 301 ? -8.341 0.760 -12.963 1.00 88.50 301 GLY A C 1
ATOM 2571 O O . GLY A 1 301 ? -8.079 -0.271 -13.581 1.00 88.50 301 GLY A O 1
ATOM 2572 N N . LEU A 1 302 ? -7.420 1.683 -12.673 1.00 90.69 302 LEU A N 1
ATOM 2573 C CA . LEU A 1 302 ? -6.001 1.573 -13.010 1.00 90.69 302 LEU A CA 1
ATOM 2574 C C . LEU A 1 302 ? -5.214 0.985 -11.842 1.00 90.69 302 LEU A C 1
ATOM 2576 O O . LEU A 1 302 ? -5.512 1.280 -10.684 1.00 90.69 302 LEU A O 1
ATOM 2580 N N . LEU A 1 303 ? -4.216 0.150 -12.146 1.00 92.12 303 LEU A N 1
ATOM 2581 C CA . LEU A 1 303 ? -3.273 -0.342 -11.143 1.00 92.12 303 LEU A CA 1
ATOM 2582 C C . LEU A 1 303 ? -2.511 0.854 -10.589 1.00 92.12 303 LEU A C 1
ATOM 2584 O O . LEU A 1 303 ? -1.783 1.497 -11.330 1.00 92.12 303 LEU A O 1
ATOM 2588 N N . LYS A 1 304 ? -2.664 1.163 -9.307 1.00 90.75 304 LYS A N 1
ATOM 2589 C CA . LYS A 1 304 ? -2.068 2.373 -8.744 1.00 90.75 304 LYS A CA 1
ATOM 2590 C C . LYS A 1 304 ? -0.771 2.118 -8.003 1.00 90.75 304 LYS A C 1
ATOM 2592 O O . LYS A 1 304 ? 0.103 2.978 -7.980 1.00 90.75 304 LYS A O 1
ATOM 2597 N N . GLY A 1 305 ? -0.611 0.928 -7.453 1.00 89.69 305 GLY A N 1
ATOM 2598 C CA . GLY A 1 305 ? 0.619 0.576 -6.781 1.00 89.69 305 GLY A CA 1
ATOM 2599 C C . GLY A 1 305 ? 0.592 -0.822 -6.209 1.00 89.69 305 GLY A C 1
ATOM 2600 O O . GLY A 1 305 ? -0.333 -1.608 -6.430 1.00 89.69 305 GLY A O 1
ATOM 2601 N N . TYR A 1 306 ? 1.647 -1.103 -5.466 1.00 88.62 306 TYR A N 1
ATOM 2602 C CA . TYR A 1 306 ? 1.869 -2.355 -4.774 1.00 88.62 306 TYR A CA 1
ATOM 2603 C C . TYR A 1 306 ? 2.459 -2.050 -3.404 1.00 88.62 306 TYR A C 1
ATOM 2605 O O . TYR A 1 306 ? 3.369 -1.226 -3.281 1.00 88.62 306 TYR A O 1
ATOM 2613 N N . ILE A 1 307 ? 1.931 -2.710 -2.381 1.00 84.44 307 ILE A N 1
ATOM 2614 C CA . ILE A 1 307 ? 2.386 -2.575 -1.001 1.00 84.44 307 ILE A CA 1
ATOM 2615 C C . ILE A 1 307 ? 3.016 -3.897 -0.604 1.00 84.44 307 ILE A C 1
ATOM 2617 O O . ILE A 1 307 ? 2.332 -4.910 -0.470 1.00 84.44 307 ILE A O 1
ATOM 2621 N N . ALA A 1 308 ? 4.331 -3.878 -0.422 1.00 82.62 308 ALA A N 1
ATOM 2622 C CA . ALA A 1 308 ? 5.079 -5.002 0.099 1.00 82.62 308 ALA A CA 1
ATOM 2623 C C . ALA A 1 308 ? 4.966 -5.027 1.630 1.00 82.62 308 ALA A C 1
ATOM 2625 O O . ALA A 1 308 ? 5.313 -4.057 2.308 1.00 82.62 308 ALA A O 1
ATOM 2626 N N . TYR A 1 309 ? 4.512 -6.142 2.197 1.00 76.81 309 TYR A N 1
ATOM 2627 C CA . TYR A 1 309 ? 4.429 -6.300 3.645 1.00 76.81 309 TYR A CA 1
ATOM 2628 C C . TYR A 1 309 ? 5.792 -6.686 4.215 1.00 76.81 309 TYR A C 1
ATOM 2630 O O . TYR A 1 309 ? 6.335 -7.749 3.911 1.00 76.81 309 TYR A O 1
ATOM 2638 N N . GLY A 1 310 ? 6.354 -5.812 5.052 1.00 64.62 310 GLY A N 1
ATOM 2639 C CA . GLY A 1 310 ? 7.554 -6.097 5.840 1.00 64.62 310 GLY A CA 1
ATOM 2640 C C . GLY A 1 310 ? 7.270 -6.937 7.094 1.00 64.62 310 GLY A C 1
ATOM 2641 O O . GLY A 1 310 ? 6.119 -7.070 7.491 1.00 64.62 310 GLY A O 1
ATOM 2642 N N . TYR A 1 311 ? 8.352 -7.474 7.682 1.00 52.09 311 TYR A N 1
ATOM 2643 C CA . TYR A 1 311 ? 8.640 -8.025 9.034 1.00 52.09 311 TYR A CA 1
ATOM 2644 C C . TYR A 1 311 ? 7.540 -8.646 9.926 1.00 52.09 311 TYR A C 1
ATOM 2646 O O . TYR A 1 311 ? 7.817 -9.593 10.655 1.00 52.09 311 TYR A O 1
ATOM 2654 N N . TYR A 1 312 ? 6.312 -8.148 9.898 1.00 48.75 312 TYR A N 1
ATOM 2655 C CA . TYR A 1 312 ? 5.244 -8.482 10.829 1.00 48.75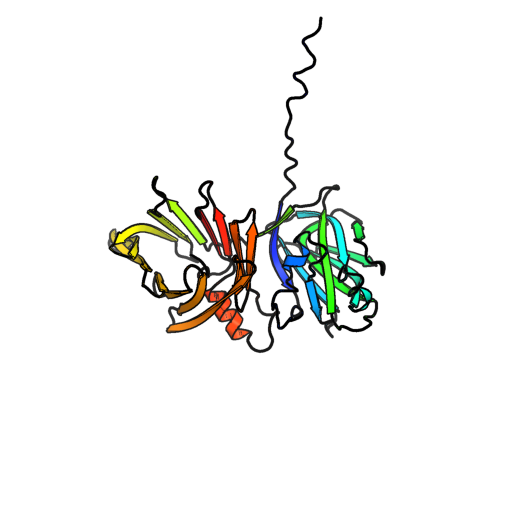 312 TYR A CA 1
ATOM 2656 C C . TYR A 1 312 ? 4.126 -9.276 10.167 1.00 48.75 312 TYR A C 1
ATOM 2658 O O . TYR A 1 312 ? 3.020 -9.187 10.639 1.00 48.75 312 TYR A O 1
ATOM 2666 N N . GLY A 1 313 ? 4.334 -10.006 9.066 1.00 49.53 313 GLY A N 1
ATOM 2667 C CA . GLY A 1 313 ? 3.235 -10.697 8.363 1.00 49.53 313 GLY A CA 1
ATOM 2668 C C . GLY A 1 313 ? 3.255 -12.227 8.409 1.00 49.53 313 GLY A C 1
ATOM 2669 O O . GLY A 1 313 ? 2.206 -12.846 8.253 1.00 49.53 313 GLY A O 1
ATOM 2670 N N . LEU A 1 314 ? 4.428 -12.861 8.548 1.00 50.34 314 LEU A N 1
ATOM 2671 C CA . LEU A 1 314 ? 4.606 -14.289 8.245 1.00 50.34 314 LEU A CA 1
ATOM 2672 C C . LEU A 1 314 ? 5.705 -14.914 9.123 1.00 50.34 314 LEU A C 1
ATOM 2674 O O . LEU A 1 314 ? 6.837 -14.436 9.148 1.00 50.34 314 LEU A O 1
ATOM 2678 N N . ASN A 1 315 ? 5.387 -15.999 9.835 1.00 53.84 315 ASN A N 1
ATOM 2679 C CA . ASN A 1 315 ? 6.350 -16.726 10.670 1.00 53.84 315 ASN A CA 1
ATOM 2680 C C . ASN A 1 315 ? 7.492 -17.344 9.833 1.00 53.84 315 ASN A C 1
ATOM 2682 O O . ASN A 1 315 ? 7.233 -18.045 8.861 1.00 53.84 315 ASN A O 1
ATOM 2686 N N . GLY A 1 316 ? 8.746 -17.163 10.269 1.00 57.25 316 GLY A N 1
ATOM 2687 C CA . GLY A 1 316 ? 9.907 -17.969 9.846 1.00 57.25 316 GLY A CA 1
ATOM 2688 C C . GLY A 1 316 ? 10.648 -17.546 8.568 1.00 57.25 316 GLY A C 1
ATOM 2689 O O . GLY A 1 316 ? 11.734 -18.061 8.322 1.00 57.25 316 GLY A O 1
ATOM 2690 N N . GLU A 1 317 ? 10.126 -16.592 7.792 1.00 64.81 317 GLU A N 1
ATOM 2691 C CA . GLU A 1 317 ? 10.707 -16.179 6.496 1.00 64.81 317 GLU A CA 1
ATOM 2692 C C . GLU A 1 317 ? 11.207 -14.727 6.475 1.00 64.81 317 GLU A C 1
ATOM 2694 O O . GLU A 1 317 ? 11.461 -14.173 5.412 1.00 64.81 317 GLU A O 1
ATOM 2699 N N . ILE A 1 318 ? 11.369 -14.100 7.640 1.00 66.81 318 ILE A N 1
ATOM 2700 C CA . ILE A 1 318 ? 11.634 -12.659 7.776 1.00 66.81 318 ILE A CA 1
ATOM 2701 C C . ILE A 1 318 ? 12.807 -12.191 6.904 1.00 66.81 318 ILE A C 1
ATOM 2703 O O . ILE A 1 318 ? 12.647 -11.276 6.102 1.00 66.81 318 ILE A O 1
ATOM 2707 N N . GLU A 1 319 ? 13.965 -12.852 6.990 1.00 71.81 319 GLU A N 1
ATOM 2708 C CA . GLU A 1 319 ? 15.125 -12.472 6.175 1.00 71.81 319 GLU A CA 1
ATOM 2709 C C . GLU A 1 319 ? 14.883 -12.629 4.670 1.00 71.81 319 GLU A C 1
ATOM 2711 O O . GLU A 1 319 ? 15.471 -11.905 3.868 1.00 71.81 319 GLU A O 1
ATOM 2716 N N . ILE A 1 320 ? 14.071 -13.610 4.273 1.00 75.12 320 ILE A N 1
ATOM 2717 C CA . ILE A 1 320 ? 13.740 -13.866 2.871 1.00 75.12 320 ILE A CA 1
ATOM 2718 C C . ILE A 1 320 ? 12.795 -12.771 2.381 1.00 75.12 320 ILE A C 1
ATOM 2720 O O . ILE A 1 320 ? 13.065 -12.172 1.347 1.00 75.12 320 ILE A O 1
ATOM 2724 N N . ILE A 1 321 ? 11.758 -12.448 3.155 1.00 73.19 321 ILE A N 1
ATOM 2725 C CA . ILE A 1 321 ? 10.795 -11.380 2.861 1.00 73.19 321 ILE A CA 1
ATOM 2726 C C . ILE A 1 321 ? 11.503 -10.034 2.761 1.00 73.19 321 ILE A C 1
ATOM 2728 O O . ILE A 1 321 ? 11.268 -9.295 1.815 1.00 73.19 321 ILE A O 1
ATOM 2732 N N . GLU A 1 322 ? 12.409 -9.716 3.685 1.00 73.25 322 GLU A N 1
ATOM 2733 C CA . GLU A 1 322 ? 13.180 -8.475 3.615 1.00 73.25 322 GLU A CA 1
ATOM 2734 C C . GLU A 1 322 ? 14.038 -8.400 2.355 1.00 73.25 322 GLU A C 1
ATOM 2736 O O . GLU A 1 322 ? 14.082 -7.357 1.705 1.00 73.25 322 GLU A O 1
ATOM 2741 N N . LYS A 1 323 ? 14.724 -9.491 1.996 1.00 80.00 323 LYS A N 1
ATOM 2742 C CA . LYS A 1 323 ? 15.541 -9.534 0.779 1.00 80.00 323 LYS A CA 1
ATOM 2743 C C . LYS A 1 323 ? 14.663 -9.423 -0.468 1.00 80.00 323 LYS A C 1
ATOM 2745 O O . LYS A 1 323 ? 14.982 -8.642 -1.349 1.00 80.00 323 LYS A O 1
ATOM 2750 N N . ILE A 1 324 ? 13.530 -10.120 -0.517 1.00 80.38 324 ILE A N 1
ATOM 2751 C CA . ILE A 1 324 ? 12.589 -10.056 -1.641 1.00 80.38 324 ILE A CA 1
ATOM 2752 C C . ILE A 1 324 ? 11.957 -8.667 -1.753 1.00 80.38 324 ILE A C 1
ATOM 2754 O O . ILE A 1 324 ? 11.934 -8.100 -2.838 1.00 80.38 324 ILE A O 1
ATOM 2758 N N . ASN A 1 325 ? 11.501 -8.070 -0.653 1.00 76.25 325 ASN A N 1
ATOM 2759 C CA . ASN A 1 325 ? 10.908 -6.734 -0.660 1.00 76.25 325 ASN A CA 1
ATOM 2760 C C . ASN A 1 325 ? 11.936 -5.657 -1.020 1.00 76.25 325 ASN A C 1
ATOM 2762 O O . ASN A 1 325 ? 11.585 -4.700 -1.703 1.00 76.25 325 ASN A O 1
ATOM 2766 N N . LYS A 1 326 ? 13.211 -5.826 -0.643 1.00 78.81 326 LYS A N 1
ATOM 2767 C CA . LYS A 1 326 ? 14.301 -4.970 -1.138 1.00 78.81 326 LYS A CA 1
ATOM 2768 C C . LYS A 1 326 ? 14.474 -5.065 -2.648 1.00 78.81 326 LYS A C 1
ATOM 2770 O O . LYS A 1 326 ? 14.881 -4.083 -3.245 1.00 78.81 326 LYS A O 1
ATOM 2775 N N . GLU A 1 327 ? 14.165 -6.206 -3.255 1.00 84.31 327 GLU A N 1
ATOM 2776 C CA . GLU A 1 327 ? 14.339 -6.430 -4.693 1.00 84.31 327 GLU A CA 1
ATOM 2777 C C . GLU A 1 327 ? 13.070 -6.112 -5.499 1.00 84.31 327 GLU A C 1
ATOM 2779 O O . GLU A 1 327 ? 13.202 -5.706 -6.645 1.00 84.31 327 GLU A O 1
ATOM 2784 N N . PHE A 1 328 ? 11.863 -6.235 -4.929 1.00 81.81 328 PHE A N 1
ATOM 2785 C CA . PHE A 1 328 ? 10.585 -6.008 -5.633 1.00 81.81 328 PHE A CA 1
ATOM 2786 C C . PHE A 1 328 ? 9.810 -4.741 -5.217 1.00 81.81 328 PHE A C 1
ATOM 2788 O O . PHE A 1 328 ? 8.974 -4.283 -5.989 1.00 81.81 328 PHE A O 1
ATOM 2795 N N . CYS A 1 329 ? 10.120 -4.177 -4.040 1.00 80.94 329 CYS A N 1
ATOM 2796 C CA . CYS A 1 329 ? 9.674 -2.890 -3.472 1.00 80.94 329 CYS A CA 1
ATOM 2797 C C . CYS A 1 329 ? 8.178 -2.583 -3.430 1.00 80.94 329 CYS A C 1
ATOM 2799 O O . CYS A 1 329 ? 7.428 -2.893 -4.340 1.00 80.94 329 CYS A O 1
ATOM 2801 N N . SER A 1 330 ? 7.750 -1.831 -2.416 1.00 85.56 330 SER A N 1
ATOM 2802 C CA . SER A 1 330 ? 6.506 -1.063 -2.536 1.00 85.56 330 SER A CA 1
ATOM 2803 C C . SER A 1 330 ? 6.680 0.035 -3.588 1.00 85.56 330 SER A C 1
ATOM 2805 O O . SER A 1 330 ? 7.759 0.628 -3.690 1.00 85.56 330 SER A O 1
ATOM 2807 N N . TYR A 1 331 ? 5.632 0.318 -4.358 1.00 87.62 331 TYR A N 1
ATOM 2808 C CA . TYR A 1 331 ? 5.668 1.366 -5.375 1.00 87.62 331 TYR A CA 1
ATOM 2809 C C . TYR A 1 331 ? 4.304 2.011 -5.626 1.00 87.62 331 TYR A C 1
ATOM 2811 O O . TYR A 1 331 ? 3.254 1.440 -5.324 1.00 87.62 331 TYR A O 1
ATOM 2819 N N . TYR A 1 332 ? 4.344 3.194 -6.237 1.00 89.31 332 TYR A N 1
ATOM 2820 C CA . TYR A 1 332 ? 3.193 3.964 -6.699 1.00 89.31 332 TYR A CA 1
ATOM 2821 C C . TYR A 1 332 ? 3.391 4.410 -8.146 1.00 89.31 332 TYR A C 1
ATOM 2823 O O . TYR A 1 332 ? 4.505 4.753 -8.541 1.00 89.31 332 TYR A O 1
ATOM 2831 N N . LEU A 1 333 ? 2.315 4.416 -8.928 1.00 91.62 333 LEU A N 1
ATOM 2832 C CA . LEU A 1 333 ? 2.319 4.757 -10.347 1.00 91.62 333 LEU A CA 1
ATOM 2833 C C . LEU A 1 333 ? 1.455 5.987 -10.606 1.00 91.62 333 LEU A C 1
ATOM 2835 O O . LEU A 1 333 ? 0.322 6.078 -10.126 1.00 91.62 333 LEU A O 1
ATOM 2839 N N . GLU A 1 334 ? 1.954 6.909 -11.421 1.00 92.06 334 GLU A N 1
ATOM 2840 C CA . GLU A 1 334 ? 1.171 8.005 -11.989 1.00 92.06 334 GLU A CA 1
ATOM 2841 C C . GLU A 1 334 ? 0.936 7.789 -13.477 1.00 92.06 334 GLU A C 1
ATOM 2843 O O . GLU A 1 334 ? 1.786 7.244 -14.182 1.00 92.06 334 GLU A O 1
ATOM 2848 N N . TYR A 1 335 ? -0.230 8.228 -13.947 1.00 94.12 335 TYR A N 1
ATOM 2849 C CA . TYR A 1 335 ? -0.695 8.007 -15.308 1.00 94.12 335 TYR A CA 1
ATOM 2850 C C . TYR A 1 335 ? -1.054 9.329 -15.976 1.00 94.12 335 TYR A C 1
ATOM 2852 O O . TYR A 1 335 ? -1.568 10.233 -15.319 1.00 94.12 335 TYR A O 1
ATOM 2860 N N . ASN A 1 336 ? -0.826 9.418 -17.285 1.00 94.06 336 ASN A N 1
ATOM 2861 C CA . ASN A 1 336 ? -1.411 10.475 -18.109 1.00 94.06 336 ASN A CA 1
ATOM 2862 C C . ASN A 1 336 ? -2.843 10.125 -18.557 1.00 94.06 336 ASN A C 1
ATOM 2864 O O . ASN A 1 336 ? -3.338 9.020 -18.326 1.00 94.06 336 ASN A O 1
ATOM 2868 N N . ASP A 1 337 ? -3.476 11.047 -19.283 1.00 93.31 337 ASP A N 1
ATOM 2869 C CA . ASP A 1 337 ? -4.836 10.893 -19.825 1.00 93.31 337 ASP A CA 1
ATOM 2870 C C . ASP A 1 337 ? -4.985 9.746 -20.849 1.00 93.31 337 ASP A C 1
ATOM 2872 O O . ASP A 1 337 ? -6.101 9.375 -21.215 1.00 93.31 337 ASP A O 1
ATOM 2876 N N . TYR A 1 338 ? -3.874 9.158 -21.305 1.00 94.12 338 TYR A N 1
ATOM 2877 C CA . TYR A 1 338 ? -3.841 7.996 -22.198 1.00 94.12 338 TYR A CA 1
ATOM 2878 C C . TYR A 1 338 ? -3.629 6.672 -21.448 1.00 94.12 338 TYR A C 1
ATOM 2880 O O . TYR A 1 338 ? -3.390 5.644 -22.083 1.00 94.12 338 TYR A O 1
ATOM 2888 N N . ASN A 1 339 ? -3.712 6.676 -20.113 1.00 93.81 339 ASN A N 1
ATOM 2889 C CA . ASN A 1 339 ? -3.424 5.529 -19.246 1.00 93.81 339 ASN A CA 1
ATOM 2890 C C . ASN A 1 339 ? -1.997 4.976 -19.413 1.00 93.81 339 ASN A C 1
ATOM 2892 O O . ASN A 1 339 ? -1.759 3.786 -19.205 1.00 93.81 339 ASN A O 1
ATOM 2896 N N . GLN A 1 340 ? -1.036 5.830 -19.767 1.00 94.38 340 GLN A N 1
ATOM 2897 C CA . GLN A 1 340 ? 0.382 5.475 -19.803 1.00 94.38 340 GLN A CA 1
ATOM 2898 C C . GLN A 1 340 ? 1.049 5.893 -18.497 1.00 94.38 340 GLN A C 1
ATOM 2900 O O . GLN A 1 340 ? 0.777 6.984 -17.996 1.00 94.38 340 GLN A O 1
ATOM 2905 N N . ILE A 1 341 ? 1.934 5.047 -17.968 1.00 94.19 341 ILE A N 1
ATOM 2906 C CA . ILE A 1 341 ? 2.696 5.351 -16.752 1.00 94.19 341 ILE A CA 1
ATOM 2907 C C . ILE A 1 341 ? 3.661 6.492 -17.068 1.00 94.19 341 ILE A C 1
ATOM 2909 O O . ILE A 1 341 ? 4.526 6.327 -17.923 1.00 94.19 341 ILE A O 1
ATOM 2913 N N . ILE A 1 342 ? 3.534 7.627 -16.389 1.00 95.38 342 ILE A N 1
ATOM 2914 C CA . ILE A 1 342 ? 4.428 8.788 -16.547 1.00 95.38 342 ILE A CA 1
ATOM 2915 C C . ILE A 1 342 ? 5.416 8.928 -15.399 1.00 95.38 342 ILE A C 1
ATOM 2917 O O . ILE A 1 342 ? 6.481 9.515 -15.576 1.00 95.38 342 ILE A O 1
ATOM 2921 N N . GLU A 1 343 ? 5.098 8.344 -14.249 1.00 93.00 343 GLU A N 1
ATOM 2922 C CA . GLU A 1 343 ? 5.965 8.368 -13.084 1.00 93.00 343 GLU A CA 1
ATOM 2923 C C . GLU A 1 343 ? 5.780 7.100 -12.257 1.00 93.00 343 GLU A C 1
ATOM 2925 O O . GLU A 1 343 ? 4.687 6.534 -12.164 1.00 93.00 343 GLU A O 1
ATOM 2930 N N . ARG A 1 344 ? 6.876 6.650 -11.659 1.00 90.12 344 ARG A N 1
ATOM 2931 C CA . ARG A 1 344 ? 6.929 5.553 -10.707 1.00 90.12 344 ARG A CA 1
ATOM 2932 C C . ARG A 1 344 ? 7.735 6.001 -9.497 1.00 90.12 344 ARG A C 1
ATOM 2934 O O . ARG A 1 344 ? 8.920 6.281 -9.641 1.00 90.12 344 ARG A O 1
ATOM 2941 N N . HIS A 1 345 ? 7.121 5.943 -8.325 1.00 87.38 345 HIS A N 1
ATOM 2942 C CA . HIS A 1 345 ? 7.765 6.156 -7.026 1.00 87.38 345 HIS A CA 1
ATOM 2943 C C . HIS A 1 345 ? 8.013 4.799 -6.376 1.00 87.38 345 HIS A C 1
ATOM 2945 O O . HIS A 1 345 ? 7.111 3.957 -6.402 1.00 87.38 345 HIS A O 1
ATOM 2951 N N . VAL A 1 346 ? 9.191 4.556 -5.802 1.00 84.12 346 VAL A N 1
ATOM 2952 C CA . VAL A 1 346 ? 9.484 3.289 -5.101 1.00 84.12 346 VAL A CA 1
ATOM 2953 C C . VAL A 1 346 ? 9.980 3.549 -3.683 1.00 84.12 346 VAL A C 1
ATOM 2955 O O . VAL A 1 346 ? 10.653 4.534 -3.438 1.00 84.12 346 VAL A O 1
ATOM 2958 N N . ASP A 1 347 ? 9.675 2.671 -2.733 1.00 76.38 347 ASP A N 1
ATOM 2959 C CA . ASP A 1 347 ? 10.001 2.877 -1.306 1.00 76.38 347 ASP A CA 1
ATOM 2960 C C . ASP A 1 347 ? 11.385 2.324 -0.898 1.00 76.38 347 ASP A C 1
ATOM 2962 O O . ASP A 1 347 ? 11.718 2.242 0.281 1.00 76.38 347 ASP A O 1
ATOM 2966 N N . SER A 1 348 ? 12.216 1.870 -1.846 1.00 69.19 348 SER A N 1
ATOM 2967 C CA . SER A 1 348 ? 13.540 1.345 -1.497 1.00 69.19 348 SER A CA 1
ATOM 2968 C C . SER A 1 348 ? 14.625 1.602 -2.535 1.00 69.19 348 SER A C 1
ATOM 2970 O O . SER A 1 348 ? 14.392 1.589 -3.739 1.00 69.19 348 SER A O 1
ATOM 2972 N N . TRP A 1 349 ? 15.839 1.728 -2.001 1.00 57.94 349 TRP A N 1
ATOM 2973 C CA . TRP A 1 349 ? 17.114 1.941 -2.679 1.00 57.94 349 TRP A CA 1
ATOM 2974 C C . TRP A 1 349 ? 17.521 0.891 -3.718 1.00 57.94 349 TRP A C 1
ATOM 2976 O O . TRP A 1 349 ? 18.254 1.204 -4.651 1.00 57.94 349 TRP A O 1
ATOM 2986 N N . ALA A 1 350 ? 17.106 -0.367 -3.552 1.00 57.19 350 ALA A N 1
ATOM 2987 C CA . ALA A 1 350 ? 17.670 -1.483 -4.311 1.00 57.19 350 ALA A CA 1
ATOM 2988 C C . ALA A 1 350 ? 16.678 -2.145 -5.266 1.00 57.19 350 ALA A C 1
ATOM 2990 O O . ALA A 1 350 ? 17.099 -2.963 -6.088 1.00 57.19 350 ALA A O 1
ATOM 2991 N N . GLY A 1 351 ? 15.386 -1.842 -5.177 1.00 58.53 351 GLY A N 1
ATOM 2992 C CA . GLY A 1 351 ? 14.394 -2.718 -5.784 1.00 58.53 351 GLY A CA 1
ATOM 2993 C C . GLY A 1 351 ? 13.764 -2.214 -7.060 1.00 58.53 351 GLY A C 1
ATOM 2994 O O . GLY A 1 351 ? 13.829 -1.057 -7.458 1.00 58.53 351 GLY A O 1
ATOM 2995 N N . TYR A 1 352 ? 13.173 -3.181 -7.728 1.00 66.62 352 TYR A N 1
ATOM 2996 C CA . TYR A 1 352 ? 12.569 -3.117 -9.029 1.00 66.62 352 TYR A CA 1
ATOM 2997 C C . TYR A 1 352 ? 11.061 -3.287 -8.865 1.00 66.62 352 TYR A C 1
ATOM 2999 O O . TYR A 1 352 ? 10.630 -4.225 -8.213 1.00 66.62 352 TYR A O 1
ATOM 3007 N N . SER A 1 353 ? 10.247 -2.428 -9.480 1.00 57.91 353 SER A N 1
ATOM 3008 C CA . SER A 1 353 ? 8.790 -2.618 -9.451 1.00 57.91 353 SER A CA 1
ATOM 3009 C C . SER A 1 353 ? 8.420 -3.962 -10.053 1.00 57.91 353 SER A C 1
ATOM 3011 O O . SER A 1 353 ? 8.721 -4.213 -11.211 1.00 57.91 353 SER A O 1
ATOM 3013 N N . ALA A 1 354 ? 7.697 -4.782 -9.299 1.00 52.19 354 ALA A N 1
ATOM 3014 C CA . ALA A 1 354 ? 7.187 -6.081 -9.725 1.00 52.19 354 ALA A CA 1
ATOM 3015 C C . ALA A 1 354 ? 6.383 -6.073 -11.050 1.00 52.19 354 ALA A C 1
ATOM 3017 O O . ALA A 1 354 ? 6.094 -7.146 -11.574 1.00 52.19 354 ALA A O 1
ATOM 3018 N N . VAL A 1 355 ? 6.001 -4.913 -11.586 1.00 56.16 355 VAL A N 1
ATOM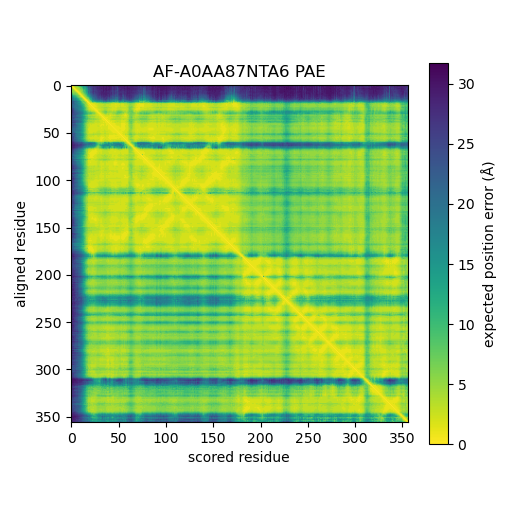 3019 C CA . VAL A 1 355 ? 5.233 -4.765 -12.830 1.00 56.16 355 VAL A CA 1
ATOM 3020 C C . VAL A 1 355 ? 5.884 -3.694 -13.719 1.00 56.16 355 VAL A C 1
ATOM 3022 O O . VAL A 1 355 ? 6.335 -2.662 -13.204 1.00 56.16 355 VAL A O 1
ATOM 3025 N N . TYR A 1 356 ? 5.926 -3.949 -15.033 1.00 53.56 356 TYR A N 1
ATOM 3026 C CA . TYR A 1 356 ? 6.383 -3.034 -16.087 1.00 53.56 356 TYR A CA 1
ATOM 3027 C C . TYR A 1 356 ? 5.358 -2.943 -17.212 1.00 53.56 356 TYR A C 1
ATOM 3029 O O . TYR A 1 356 ? 4.849 -4.017 -17.615 1.00 53.56 356 TYR A O 1
#

pLDDT: mean 86.61, std 13.78, range [40.53, 98.38]

Radius of gyration: 23.88 Å; Cα contacts (8 Å, |Δi|>4): 821; chains: 1; bounding box: 78×62×60 Å

Sequence (356 aa):
MKKLLLYFLLFSPFLLYAKELRIQNIRFDETMTYDKNDKFRYSPLNIFDKKIDTVYAVPKSATFYDYTLILHFDKEYEFDEIDISGGYFDSRWYKKNYRIKKIDFRFLDEYGNDKTSEEFILKDEMISQKLKFSKKQKASQIWLRVRDLYPSSAYNDICISEMSIMNNGEEYDVVIRPAYSFYGSTYEYDDKGNLVKEKIDEDHDHYELNYYKNGKSLIGNLKYIDEDNTPRNYDYKIISNTDSYIEIVVGRKNIKHFYDGEKLIRSVINNSEGKTYEIKYYYKDGRLNNTDYGEFFYENGLLKGYIAYGYYGLNGEIEIIEKINKEFCSYYLEYNDYNQIIERHVDSWAGYSAVY

Secondary structure (DSSP, 8-state):
---SSSSTTS-------PPEEEEEEEEESSPPPPPTT-TTTT-GGGGSSS-TT--EEEEPPSSSSSEEEEEEEEEEEEEEEEEEEES-SSTTTGGGSBEEEEEEEEEE-TT--EEEEEEEE--SSSS-EEEEEEEEEEEEEEEEEEEEEEPPSS--EEEEEEEEEEETTEEPEEEE-----S-EEEEEE-TTS-EEEEEEE-SS-EEEEEEEEETTEEEEEEEEE-TTS-EEEEEEEEEEE-SSEEEEEETTEEEEEEEETTEEEEEEEE-TTS-EEEEEEEEETTEEEEESSEEEEEETTEEEEEEEPPSSSSTT-HHHHHHHHHHH--EEEEE-TTS-EEEEEES-SS---S--